Protein AF-A0A7G6A9M2-F1 (afdb_monomer_lite)

Foldseek 3Di:
DPDDDDPPPPDWDADDDLVFLDGGQTWPDWDDDPQWIWTHHPFWIWIWGHPPFWIWIWIDGPNDIDTDIGGDDPDRDHDDDPLQDDDPAQWDKDWDWFQFPPRKTWTKIKTAAPPAQAFEEEEEAEADDFAAQQRDTSNHSPNNSVQSVQSPVRYIYMTTGQEPHDPIHDNPVPDDLVSSLRRSLRSLVVVVVVVRHPFYAYEYEASGQVSRVVNCVVCVVSHPYYHYHPYDPDDPLQVVLVVQLVVCVVVPDDNVVSNVSSDDPDPPPPPPPPPDDDDDDDDDD

Radius of gyration: 25.54 Å; chains: 1; bounding box: 105×44×64 Å

pLDDT: mean 84.58, std 19.08, range [19.61, 98.88]

Secondary structure (DSSP, 8-state):
------TT-----EEEETTTTEEEEEEEEEEEETTEEEEEESS-EEEEEE-SSEEEEEEEETTEEEEEEEE--SS--PPP-TTS--SSPSEEEE--EEE-GGG-EEEEEEEEETT-SS--EEEEE--SS---TT-EETTEEHHHHHHHHHHHTT-EEEEE--TTSTT--S-GGG--HHHHHHHHHHHHHHHHHT---S-EEEEEETHHHHHHHHHHHH-TTT---EEEES---S-HHHHHHHHHHHHHHHTT--HHHHHHHTSPPPP--------PPPPP-----

Sequence (285 aa):
MPTSSPADGAAWASMASPDQGQYDIPLKSVKEDGANVDLVLGFGTLAMTWEGDHFKGTWKQGGAEFPLTLRQVAEFPRKARPQTPQAPFPYRDETPAIPGGDGVMLGATLSLPAKAKRPPAVVLVHGSGPSTRDADIAEHQHFRVLADYLARHGIAVLRYDKRGNGRSSGDFNTLTRDKLADDAHAAVRALRARGQFSKVGLIGLSEGSSLSATVAARAPREVGFVVSMAGVGLPGLQNMLLQDRIESRDAGATPEEAERASSPMPPATTASSSTKPMPMRAWRS

Structure (mmCIF, N/CA/C/O backbone):
data_AF-A0A7G6A9M2-F1
#
_entry.id   AF-A0A7G6A9M2-F1
#
loop_
_atom_site.group_PDB
_atom_site.id
_atom_site.type_symbol
_atom_site.label_atom_id
_atom_site.label_alt_id
_atom_site.label_comp_id
_atom_site.label_asym_id
_atom_site.label_entity_id
_atom_site.label_seq_id
_atom_site.pdbx_PDB_ins_code
_atom_site.Cartn_x
_atom_site.Cartn_y
_atom_site.Cartn_z
_atom_site.occupancy
_atom_site.B_iso_or_equiv
_atom_site.auth_seq_id
_atom_site.auth_comp_id
_atom_site.auth_asym_id
_atom_site.auth_atom_id
_atom_site.pdbx_PDB_model_num
ATOM 1 N N . MET A 1 1 ? -0.097 1.776 -29.300 1.00 29.23 1 MET A N 1
ATOM 2 C CA . MET A 1 1 ? 0.432 2.945 -28.564 1.00 29.23 1 MET A CA 1
ATOM 3 C C . MET A 1 1 ? -0.712 3.932 -28.334 1.00 29.23 1 MET A C 1
ATOM 5 O O . MET A 1 1 ? -1.038 4.645 -29.274 1.00 29.23 1 MET A O 1
ATOM 9 N N . PRO A 1 2 ? -1.389 3.972 -27.174 1.00 26.61 2 PRO A N 1
ATOM 10 C CA . PRO A 1 2 ? -2.160 5.147 -26.793 1.00 26.61 2 PRO A CA 1
ATOM 11 C C . PRO A 1 2 ? -1.220 6.119 -26.074 1.00 26.61 2 PRO A C 1
ATOM 13 O O . PRO A 1 2 ? -0.703 5.829 -25.002 1.00 26.61 2 PRO A O 1
ATOM 16 N N . THR A 1 3 ? -0.948 7.245 -26.724 1.00 36.16 3 THR A N 1
ATOM 17 C CA . THR A 1 3 ? 0.022 8.256 -26.304 1.00 36.16 3 THR A CA 1
ATOM 18 C C . THR A 1 3 ? -0.693 9.466 -25.701 1.00 36.16 3 THR A C 1
ATOM 20 O O . THR A 1 3 ? -1.358 10.193 -26.436 1.00 36.16 3 THR A O 1
ATOM 23 N N . SER A 1 4 ? -0.517 9.745 -24.408 1.00 37.41 4 SER A N 1
ATOM 24 C CA . SER A 1 4 ? -0.680 11.106 -23.875 1.00 37.41 4 SER A CA 1
ATOM 25 C C . SER A 1 4 ? 0.692 11.686 -23.535 1.00 37.41 4 SER A C 1
ATOM 27 O O . SER A 1 4 ? 1.336 11.222 -22.597 1.00 37.41 4 SER A O 1
ATOM 29 N N . SER A 1 5 ? 1.142 12.668 -24.320 1.00 42.62 5 SER A N 1
ATOM 30 C CA . SER A 1 5 ? 2.444 13.318 -24.142 1.00 42.62 5 SER A CA 1
ATOM 31 C C . SER A 1 5 ? 2.554 14.109 -22.837 1.00 42.62 5 SER A C 1
ATOM 33 O O . SER A 1 5 ? 1.559 14.701 -22.412 1.00 42.62 5 SER A O 1
ATOM 35 N N . PRO A 1 6 ? 3.751 14.187 -22.219 1.00 49.22 6 PRO A N 1
ATOM 36 C CA . PRO A 1 6 ? 4.037 15.165 -21.183 1.00 49.22 6 PRO A CA 1
ATOM 37 C C . PRO A 1 6 ? 3.832 16.587 -21.718 1.00 49.22 6 PRO A C 1
ATOM 39 O O . PRO A 1 6 ? 4.068 16.876 -22.894 1.00 49.22 6 PRO A O 1
ATOM 42 N N . ALA A 1 7 ? 3.379 17.481 -20.841 1.00 45.22 7 ALA A N 1
ATOM 43 C CA . ALA A 1 7 ? 2.998 18.852 -21.185 1.00 45.22 7 ALA A CA 1
ATOM 44 C C . ALA A 1 7 ? 4.174 19.756 -21.617 1.00 45.22 7 ALA A C 1
ATOM 46 O O . ALA A 1 7 ? 3.943 20.877 -22.061 1.00 45.22 7 ALA A O 1
ATOM 47 N N . ASP A 1 8 ? 5.419 19.294 -21.483 1.00 53.28 8 ASP A N 1
ATOM 48 C CA . ASP A 1 8 ? 6.647 20.052 -21.748 1.00 53.28 8 ASP A CA 1
ATOM 49 C C . ASP A 1 8 ? 7.230 19.837 -23.158 1.00 53.28 8 ASP A C 1
ATOM 51 O O . ASP A 1 8 ? 8.227 20.466 -23.513 1.00 53.28 8 ASP A O 1
ATOM 55 N N . GLY A 1 9 ? 6.608 18.989 -23.985 1.00 44.31 9 GLY A N 1
ATOM 56 C CA . GLY A 1 9 ? 7.032 18.756 -25.369 1.00 44.31 9 GLY A CA 1
ATOM 57 C C . GLY A 1 9 ? 8.315 17.931 -25.513 1.00 44.31 9 GLY A C 1
ATOM 58 O O . GLY A 1 9 ? 8.830 17.815 -26.627 1.00 44.31 9 GLY A O 1
ATOM 59 N N . ALA A 1 10 ? 8.829 17.339 -24.429 1.00 51.59 10 ALA A N 1
ATOM 60 C CA . ALA A 1 10 ? 9.942 16.404 -24.509 1.00 51.59 10 ALA A CA 1
ATOM 61 C C . ALA A 1 10 ? 9.529 15.136 -25.278 1.00 51.59 10 ALA A C 1
ATOM 63 O O . ALA A 1 10 ? 8.405 14.641 -25.144 1.00 51.59 10 ALA A O 1
ATOM 64 N N . ALA A 1 11 ? 10.452 14.593 -26.080 1.00 52.91 11 ALA A N 1
ATOM 65 C CA . ALA A 1 11 ? 10.276 13.280 -26.688 1.00 52.91 11 ALA A CA 1
ATOM 66 C C . ALA A 1 11 ? 10.091 12.258 -25.563 1.00 52.91 11 ALA A C 1
ATOM 68 O O . ALA A 1 11 ? 10.998 12.013 -24.768 1.00 52.91 11 ALA A O 1
ATOM 69 N N . TRP A 1 12 ? 8.890 11.705 -25.473 1.00 62.31 12 TRP A N 1
ATOM 70 C CA . TRP A 1 12 ? 8.519 10.777 -24.426 1.00 62.31 12 TRP A CA 1
ATOM 71 C C . TRP A 1 12 ? 8.253 9.421 -25.060 1.00 62.31 12 TRP A C 1
ATOM 73 O O . TRP A 1 12 ? 7.622 9.303 -26.111 1.00 62.31 12 TRP A O 1
ATOM 83 N N . ALA A 1 13 ? 8.762 8.390 -24.409 1.00 75.56 13 ALA A N 1
ATOM 84 C CA . ALA A 1 13 ? 8.525 7.017 -24.787 1.00 75.56 13 ALA A CA 1
ATOM 85 C C . ALA A 1 13 ? 8.329 6.210 -23.509 1.00 75.56 13 ALA A C 1
ATOM 87 O O . ALA A 1 13 ? 8.908 6.517 -22.460 1.00 75.56 13 ALA A O 1
ATOM 88 N N . SER A 1 14 ? 7.479 5.196 -23.595 1.00 79.81 14 SER A N 1
ATOM 89 C CA . SER A 1 14 ? 7.195 4.298 -22.491 1.00 79.81 14 SER A CA 1
ATOM 90 C C . SER A 1 14 ? 7.317 2.848 -22.934 1.00 79.81 14 SER A C 1
ATOM 92 O O . SER A 1 14 ? 7.218 2.516 -24.117 1.00 79.81 14 SER A O 1
ATOM 94 N N . MET A 1 15 ? 7.563 1.977 -21.966 1.00 82.81 15 MET A N 1
ATOM 95 C CA . MET A 1 15 ? 7.578 0.534 -22.147 1.00 82.81 15 MET A CA 1
ATOM 96 C C . MET A 1 15 ? 6.424 -0.091 -21.367 1.00 82.81 15 MET A C 1
ATOM 98 O O . MET A 1 15 ? 6.021 0.409 -20.318 1.00 82.81 15 MET A O 1
ATOM 102 N N . ALA A 1 16 ? 5.909 -1.212 -21.860 1.00 79.25 16 ALA A N 1
ATOM 103 C CA . ALA A 1 16 ? 5.018 -2.071 -21.096 1.00 79.25 16 ALA A CA 1
ATOM 104 C C . ALA A 1 16 ? 5.712 -3.399 -20.781 1.00 79.25 16 ALA A C 1
ATOM 106 O O . ALA A 1 16 ? 6.372 -3.983 -21.639 1.00 79.25 16 ALA A O 1
ATOM 107 N N . SER A 1 17 ? 5.503 -3.895 -19.566 1.00 79.31 17 SER A N 1
ATOM 108 C CA . SER A 1 17 ? 5.785 -5.266 -19.153 1.00 79.31 17 SER A CA 1
ATOM 109 C C . SER A 1 17 ? 4.460 -5.938 -18.766 1.00 79.31 17 SER A C 1
ATOM 111 O O . SER A 1 17 ? 4.045 -5.856 -17.604 1.00 79.31 17 SER A O 1
ATOM 113 N N . PRO A 1 18 ? 3.765 -6.592 -19.719 1.00 76.69 18 PRO A N 1
ATOM 114 C CA . PRO A 1 18 ? 2.496 -7.274 -19.447 1.00 76.69 18 PRO A CA 1
ATOM 115 C C . PRO A 1 18 ? 2.617 -8.367 -18.376 1.00 76.69 18 PRO A C 1
ATOM 117 O O . PRO A 1 18 ? 1.722 -8.548 -17.550 1.00 76.69 18 PRO A O 1
ATOM 120 N N . ASP A 1 19 ? 3.760 -9.056 -18.312 1.00 71.44 19 ASP A N 1
ATOM 121 C CA . ASP A 1 19 ? 4.010 -10.088 -17.300 1.00 71.44 19 ASP A CA 1
ATOM 122 C C . ASP A 1 19 ? 4.005 -9.525 -15.878 1.00 71.44 19 ASP A C 1
ATOM 124 O O . ASP A 1 19 ? 3.461 -10.156 -14.961 1.00 71.44 19 ASP A O 1
ATOM 128 N N . GLN A 1 20 ? 4.527 -8.309 -15.717 1.00 72.44 20 GLN A N 1
ATOM 129 C CA . GLN A 1 20 ? 4.524 -7.557 -14.464 1.00 72.44 20 GLN A CA 1
ATOM 130 C C . GLN A 1 20 ? 3.291 -6.657 -14.312 1.00 72.44 20 GLN A C 1
ATOM 132 O O . GLN A 1 20 ? 3.182 -5.947 -13.314 1.00 72.44 20 GLN A O 1
ATOM 137 N N . GLY A 1 21 ? 2.367 -6.674 -15.283 1.00 69.31 21 GLY A N 1
ATOM 138 C CA . GLY A 1 21 ? 1.184 -5.816 -15.344 1.00 69.31 21 GLY A CA 1
ATOM 139 C C . GLY A 1 21 ? 1.497 -4.322 -15.220 1.00 69.31 21 GLY A C 1
ATOM 140 O O . GLY A 1 21 ? 0.681 -3.573 -14.684 1.00 69.31 21 GLY A O 1
ATOM 141 N N . GLN A 1 22 ? 2.689 -3.905 -15.654 1.00 72.62 22 GLN A N 1
ATOM 142 C CA . GLN A 1 22 ? 3.091 -2.505 -15.711 1.00 72.62 22 GLN A CA 1
ATOM 143 C C . GLN A 1 22 ? 2.982 -2.016 -17.147 1.00 72.62 22 GLN A C 1
ATOM 145 O O . GLN A 1 22 ? 3.603 -2.562 -18.056 1.00 72.62 22 GLN A O 1
ATOM 150 N N . TYR A 1 23 ? 2.203 -0.965 -17.334 1.00 73.75 23 TYR A N 1
ATOM 151 C CA . TYR A 1 23 ? 2.007 -0.295 -18.608 1.00 73.75 23 TYR A CA 1
ATOM 152 C C . TYR A 1 23 ? 2.426 1.158 -18.385 1.00 73.75 23 TYR A C 1
ATOM 154 O O . TYR A 1 23 ? 2.187 1.694 -17.305 1.00 73.75 23 TYR A O 1
ATOM 162 N N . ASP A 1 24 ? 3.110 1.756 -19.356 1.00 75.44 24 ASP A N 1
ATOM 163 C CA . ASP A 1 24 ? 3.608 3.137 -19.288 1.00 75.44 24 ASP A CA 1
ATOM 164 C C . ASP A 1 24 ? 4.832 3.370 -18.385 1.00 75.44 24 ASP A C 1
ATOM 166 O O . ASP A 1 24 ? 4.982 4.418 -17.758 1.00 75.44 24 ASP A O 1
ATOM 170 N N . ILE A 1 25 ? 5.762 2.413 -18.353 1.00 80.81 25 ILE A N 1
ATOM 171 C CA . ILE A 1 25 ? 7.048 2.573 -17.668 1.00 80.81 25 ILE A CA 1
ATOM 172 C C . ILE A 1 25 ? 7.859 3.659 -18.396 1.00 80.81 25 ILE A C 1
ATOM 174 O O . ILE A 1 25 ? 8.201 3.461 -19.566 1.00 80.81 25 ILE A O 1
ATOM 178 N N . PRO A 1 26 ? 8.191 4.789 -17.745 1.00 81.19 26 PRO A N 1
ATOM 179 C CA . PRO A 1 26 ? 8.858 5.898 -18.412 1.00 81.19 26 PRO A CA 1
ATOM 180 C C . PRO A 1 26 ? 10.302 5.542 -18.772 1.00 81.19 26 PRO A C 1
ATOM 182 O O . PRO A 1 26 ? 11.066 5.034 -17.941 1.00 81.19 26 PRO A O 1
ATOM 185 N N . LEU A 1 27 ? 10.689 5.850 -20.008 1.00 85.00 27 LEU A N 1
ATOM 186 C CA . LEU A 1 27 ? 12.077 5.763 -20.445 1.00 85.00 27 LEU A CA 1
ATOM 187 C C . LEU A 1 27 ? 12.835 7.033 -20.036 1.00 85.00 27 LEU A C 1
ATOM 189 O O . LEU A 1 27 ? 12.316 8.142 -20.128 1.00 85.00 27 LEU A O 1
ATOM 193 N N . LYS A 1 28 ? 14.084 6.869 -19.597 1.00 86.62 28 LYS A N 1
ATOM 194 C CA . LYS A 1 28 ? 15.038 7.970 -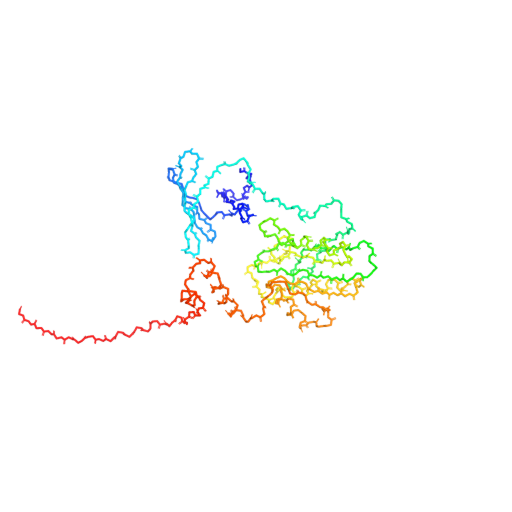19.399 1.00 86.62 28 LYS A CA 1
ATOM 195 C C . LYS A 1 28 ? 15.615 8.451 -20.727 1.00 86.62 28 LYS A C 1
ATOM 197 O O . LYS A 1 28 ? 15.841 9.644 -20.891 1.00 86.62 28 LYS A O 1
ATOM 202 N N . SER A 1 29 ? 15.883 7.528 -21.649 1.00 87.12 29 SER A N 1
ATOM 203 C CA . SER A 1 29 ? 16.350 7.851 -22.996 1.00 87.12 29 SER A CA 1
ATOM 204 C C . SER A 1 29 ? 16.064 6.723 -23.983 1.00 87.12 29 SER A C 1
ATOM 206 O O . SER A 1 29 ? 15.925 5.557 -23.602 1.00 87.12 29 SER A O 1
ATOM 208 N N . VAL A 1 30 ? 16.015 7.104 -25.258 1.00 90.38 30 VAL A N 1
ATOM 209 C CA . VAL A 1 30 ? 15.922 6.227 -26.428 1.00 90.38 30 VAL A CA 1
ATOM 210 C C . VAL A 1 30 ? 17.044 6.628 -27.376 1.00 90.38 30 VAL A C 1
ATOM 212 O O . VAL A 1 30 ? 17.239 7.820 -27.620 1.00 90.38 30 VAL A O 1
ATOM 215 N N . LYS A 1 31 ? 17.795 5.657 -27.891 1.00 91.31 31 LYS A N 1
ATOM 216 C CA . LYS A 1 31 ? 18.796 5.872 -28.936 1.00 91.31 31 LYS A CA 1
ATOM 217 C C . LYS A 1 31 ? 18.533 4.899 -30.075 1.00 91.31 31 LYS A C 1
ATOM 219 O O . LYS A 1 31 ? 18.461 3.700 -29.847 1.00 91.31 31 LYS A O 1
ATOM 224 N N . GLU A 1 32 ? 18.418 5.426 -31.284 1.00 92.81 32 GLU A N 1
ATOM 225 C CA . GLU A 1 32 ? 18.177 4.647 -32.497 1.00 92.81 32 GLU A CA 1
ATOM 226 C C . GLU A 1 32 ? 19.393 4.767 -33.423 1.00 92.81 32 GLU A C 1
ATOM 228 O O . GLU A 1 32 ? 19.930 5.862 -33.608 1.00 92.81 32 GLU A O 1
ATOM 233 N N . ASP A 1 33 ? 19.844 3.643 -33.978 1.00 92.56 33 ASP A N 1
ATOM 234 C CA . ASP A 1 33 ? 20.929 3.563 -34.959 1.00 92.56 33 ASP A CA 1
ATOM 235 C C . ASP A 1 33 ? 20.620 2.472 -35.997 1.00 92.56 33 ASP A C 1
ATOM 237 O O . ASP A 1 33 ? 20.873 1.278 -35.797 1.00 92.56 33 ASP A O 1
ATOM 241 N N . GLY A 1 34 ? 20.004 2.887 -37.107 1.00 93.12 34 GLY A N 1
ATOM 242 C CA . GLY A 1 34 ? 19.542 1.985 -38.158 1.00 93.12 34 GLY A CA 1
ATOM 243 C C . GLY A 1 34 ? 18.496 0.998 -37.636 1.00 93.12 34 GLY A C 1
ATOM 244 O O . GLY A 1 34 ? 17.397 1.391 -37.262 1.00 93.12 34 GLY A O 1
ATOM 245 N N . ALA A 1 35 ? 18.837 -0.292 -37.628 1.00 93.38 35 ALA A N 1
ATOM 246 C CA . ALA A 1 35 ? 17.976 -1.343 -37.083 1.00 93.38 35 ALA A CA 1
ATOM 247 C C . ALA A 1 35 ? 18.101 -1.498 -35.557 1.00 93.38 35 ALA A C 1
ATOM 249 O O . ALA A 1 35 ? 17.325 -2.246 -34.966 1.00 93.38 35 ALA A O 1
ATOM 250 N N . ASN A 1 36 ? 19.072 -0.845 -34.916 1.00 95.50 36 ASN A N 1
ATOM 251 C CA . ASN A 1 36 ? 19.334 -0.994 -33.488 1.00 95.50 36 ASN A CA 1
ATOM 252 C C . ASN A 1 36 ? 18.619 0.083 -32.675 1.00 95.50 36 ASN A C 1
ATOM 254 O O . ASN A 1 36 ? 18.587 1.251 -33.062 1.00 95.50 36 ASN A O 1
ATOM 258 N N . VAL A 1 37 ? 18.086 -0.309 -31.522 1.00 93.62 37 VAL A N 1
ATOM 259 C CA . VAL A 1 37 ? 17.417 0.573 -30.569 1.00 93.62 37 VAL A CA 1
ATOM 260 C C . VAL A 1 37 ? 17.910 0.245 -29.162 1.00 93.62 37 VAL A C 1
ATOM 262 O O . VAL A 1 37 ? 17.814 -0.895 -28.712 1.00 93.62 37 VAL A O 1
ATOM 265 N N . ASP A 1 38 ? 18.401 1.256 -28.451 1.00 93.44 38 ASP A N 1
ATOM 266 C CA . ASP A 1 38 ? 18.788 1.174 -27.046 1.00 93.44 38 ASP A CA 1
ATOM 267 C C . ASP A 1 38 ? 17.826 2.005 -26.192 1.00 93.44 38 ASP A C 1
ATOM 269 O O . ASP A 1 38 ? 17.648 3.209 -26.405 1.00 93.44 38 ASP A O 1
ATOM 273 N N . LEU A 1 39 ? 17.228 1.374 -25.185 1.00 92.88 39 LEU A N 1
ATOM 274 C CA . LEU A 1 39 ? 16.319 1.999 -24.230 1.00 92.88 39 LEU A CA 1
ATOM 275 C C . LEU A 1 39 ? 16.950 2.001 -22.838 1.00 92.88 39 LEU A C 1
ATOM 277 O O . LEU A 1 39 ? 17.453 0.977 -22.366 1.00 92.88 39 LEU A O 1
ATOM 281 N N . VAL A 1 40 ? 16.871 3.135 -22.144 1.00 91.06 40 VAL A N 1
ATOM 282 C CA . VAL A 1 40 ? 17.328 3.274 -20.754 1.00 91.06 40 VAL A CA 1
ATOM 283 C C . VAL A 1 40 ? 16.137 3.578 -19.861 1.00 91.06 40 VAL A C 1
ATOM 285 O O . VAL A 1 40 ? 15.384 4.513 -20.121 1.00 91.06 40 VAL A O 1
ATOM 288 N N . LEU A 1 41 ? 15.980 2.816 -18.782 1.00 89.44 41 LEU A N 1
ATOM 289 C CA . LEU A 1 41 ? 14.932 2.985 -17.778 1.00 89.44 41 LEU A CA 1
ATOM 290 C C . LEU A 1 41 ? 15.538 3.393 -16.433 1.00 89.44 41 LEU A C 1
ATOM 292 O O . LEU A 1 41 ? 16.754 3.409 -16.237 1.00 89.44 41 LEU A O 1
ATOM 296 N N . GLY A 1 42 ? 14.679 3.712 -15.463 1.00 85.38 42 GLY A N 1
ATOM 297 C CA . GLY A 1 42 ? 15.100 4.008 -14.091 1.00 85.38 42 GLY A CA 1
ATOM 298 C C . GLY A 1 42 ? 15.947 2.911 -13.438 1.00 85.38 42 GLY A C 1
ATOM 299 O O . GLY A 1 42 ? 16.800 3.229 -12.614 1.00 85.38 42 GLY A O 1
ATOM 300 N N . PHE A 1 43 ? 15.723 1.660 -13.837 1.00 84.19 43 PHE A N 1
ATOM 301 C CA . PHE A 1 43 ? 16.183 0.456 -13.146 1.00 84.19 43 PHE A CA 1
ATOM 302 C C . PHE A 1 43 ? 16.803 -0.606 -14.073 1.00 84.19 43 PHE A C 1
ATOM 304 O O . PHE A 1 43 ? 17.153 -1.683 -13.599 1.00 84.19 43 PHE A O 1
ATOM 311 N N . GLY A 1 44 ? 16.928 -0.340 -15.375 1.00 90.25 44 GLY A N 1
ATOM 312 C CA . GLY A 1 44 ? 17.437 -1.317 -16.339 1.00 90.25 44 GLY A CA 1
ATOM 313 C C . GLY A 1 44 ? 17.658 -0.727 -17.727 1.00 90.25 44 GLY A C 1
ATOM 314 O O . GLY A 1 44 ? 17.331 0.437 -17.975 1.00 90.25 44 GLY A O 1
ATOM 315 N N . THR A 1 45 ? 18.223 -1.527 -18.625 1.00 93.81 45 THR A N 1
ATOM 316 C CA . THR A 1 45 ? 18.457 -1.164 -20.028 1.00 93.81 45 THR A CA 1
ATOM 317 C C . THR A 1 45 ? 17.996 -2.274 -20.966 1.00 93.81 45 THR A C 1
ATOM 319 O O . THR A 1 45 ? 17.982 -3.448 -20.599 1.00 93.81 45 THR A O 1
ATOM 322 N N . LEU A 1 46 ? 17.617 -1.904 -22.188 1.00 94.38 46 LEU A N 1
ATOM 323 C CA . LEU A 1 46 ? 17.232 -2.836 -23.242 1.00 94.38 46 LEU A CA 1
ATOM 324 C C . LEU A 1 46 ? 17.932 -2.455 -24.540 1.00 94.38 46 LEU A C 1
ATOM 326 O O . LEU A 1 46 ? 17.646 -1.395 -25.084 1.00 94.38 46 LEU A O 1
ATOM 330 N N . ALA A 1 47 ? 18.807 -3.325 -25.031 1.00 95.88 47 ALA A N 1
ATOM 331 C CA . ALA A 1 47 ? 19.396 -3.202 -26.361 1.00 95.88 47 ALA A CA 1
ATOM 332 C C . ALA A 1 47 ? 18.684 -4.173 -27.302 1.00 95.88 47 ALA A C 1
ATOM 334 O O . ALA A 1 47 ? 18.546 -5.349 -26.959 1.00 95.88 47 ALA A O 1
ATOM 335 N N . MET A 1 48 ? 18.210 -3.710 -28.455 1.00 96.12 48 MET A N 1
ATOM 336 C CA . MET A 1 48 ? 17.463 -4.535 -29.405 1.00 96.12 48 MET A CA 1
ATOM 337 C C . MET A 1 48 ? 17.796 -4.209 -30.862 1.00 96.12 48 MET A C 1
ATOM 339 O O . MET A 1 48 ? 18.184 -3.093 -31.186 1.00 96.12 48 MET A O 1
ATOM 343 N N . THR A 1 49 ? 17.580 -5.180 -31.744 1.00 97.06 49 THR A N 1
ATOM 344 C CA . THR A 1 49 ? 17.738 -5.061 -33.195 1.00 97.06 49 THR A CA 1
ATOM 345 C C . THR A 1 49 ? 16.437 -5.475 -33.879 1.00 97.06 49 THR A C 1
ATOM 347 O O . THR A 1 49 ? 15.833 -6.488 -33.520 1.00 97.06 49 THR A O 1
ATOM 350 N N . TRP A 1 50 ? 15.984 -4.682 -34.846 1.00 95.19 50 TRP A N 1
ATOM 351 C CA . TRP A 1 50 ? 14.838 -4.984 -35.698 1.00 95.19 50 TRP A CA 1
ATOM 352 C C . TRP A 1 50 ? 15.196 -6.073 -36.713 1.00 95.19 50 TRP A C 1
ATOM 354 O O . TRP A 1 50 ? 16.103 -5.890 -37.524 1.00 95.19 50 TRP A O 1
ATOM 364 N N . GLU A 1 51 ? 14.461 -7.186 -36.703 1.00 95.75 51 GLU A N 1
ATOM 365 C CA . GLU A 1 51 ? 14.657 -8.319 -37.624 1.00 95.75 51 GLU A CA 1
ATOM 366 C C . GLU A 1 51 ? 13.607 -8.368 -38.757 1.00 95.75 51 GLU A C 1
ATOM 368 O O . GLU A 1 51 ? 13.564 -9.322 -39.529 1.00 95.75 51 GLU A O 1
ATOM 373 N N . GLY A 1 52 ? 12.772 -7.330 -38.900 1.00 91.56 52 GLY A N 1
ATOM 374 C CA . GLY A 1 52 ? 11.793 -7.193 -39.989 1.00 91.56 52 GLY A CA 1
ATOM 375 C C . GLY A 1 52 ? 10.332 -7.322 -39.551 1.00 91.56 52 GLY A C 1
ATOM 376 O O . GLY A 1 52 ? 9.496 -6.564 -40.035 1.00 91.56 52 GLY A O 1
ATOM 377 N N . ASP A 1 53 ? 10.023 -8.233 -38.627 1.00 92.06 53 ASP A N 1
ATOM 378 C CA . ASP A 1 53 ? 8.682 -8.427 -38.041 1.00 92.06 53 ASP A CA 1
ATOM 379 C C . ASP A 1 53 ? 8.660 -8.300 -36.504 1.00 92.06 53 ASP A C 1
ATOM 381 O O . ASP A 1 53 ? 7.591 -8.201 -35.893 1.00 92.06 53 ASP A O 1
ATOM 385 N N . HIS A 1 54 ? 9.828 -8.317 -35.864 1.00 93.81 54 HIS A N 1
ATOM 386 C CA . HIS A 1 54 ? 9.987 -8.200 -34.421 1.00 93.81 54 HIS A CA 1
ATOM 387 C C . HIS A 1 54 ? 11.330 -7.563 -34.055 1.00 93.81 54 HIS A C 1
ATOM 389 O O . HIS A 1 54 ? 12.259 -7.514 -34.862 1.00 93.81 54 HIS A O 1
ATOM 395 N N . PHE A 1 55 ? 11.436 -7.095 -32.813 1.00 95.06 55 PHE A N 1
ATOM 396 C CA . PHE A 1 55 ? 12.712 -6.750 -32.200 1.00 95.06 55 PHE A CA 1
ATOM 397 C C . PHE A 1 55 ? 13.234 -7.932 -31.397 1.00 95.06 55 PHE A C 1
ATOM 399 O O . PHE A 1 55 ? 12.502 -8.525 -30.598 1.00 95.06 55 PHE A O 1
ATOM 406 N N . LYS A 1 56 ? 14.518 -8.224 -31.550 1.00 96.50 56 LYS A N 1
ATOM 407 C CA . LYS A 1 56 ? 15.247 -9.175 -30.716 1.00 96.50 56 LYS A CA 1
ATOM 408 C C . LYS A 1 56 ? 16.278 -8.419 -29.900 1.00 96.50 56 LYS A C 1
ATOM 410 O O . LYS A 1 56 ? 16.999 -7.591 -30.445 1.00 96.50 56 LYS A O 1
ATOM 415 N N . GLY A 1 57 ? 16.346 -8.672 -28.601 1.00 95.19 57 GLY A N 1
ATOM 416 C CA . GLY A 1 57 ? 17.211 -7.888 -27.732 1.00 95.19 57 GLY A CA 1
ATOM 417 C C . GLY A 1 57 ? 17.575 -8.557 -26.423 1.00 95.19 57 GLY A C 1
ATOM 418 O O . GLY A 1 57 ? 17.183 -9.690 -26.147 1.00 95.19 57 GLY A O 1
ATOM 419 N N . THR A 1 58 ? 18.312 -7.811 -25.612 1.00 96.12 58 THR A N 1
ATOM 420 C CA . THR A 1 58 ? 18.793 -8.226 -24.297 1.00 96.12 58 THR A CA 1
ATOM 421 C C . THR A 1 58 ? 18.407 -7.177 -23.262 1.00 96.12 58 THR A C 1
ATOM 423 O O . THR A 1 58 ? 18.845 -6.026 -23.328 1.00 96.12 58 THR A O 1
ATOM 426 N N . TRP A 1 59 ? 17.588 -7.588 -22.296 1.00 93.75 59 TRP A N 1
ATOM 427 C CA . TRP A 1 59 ? 17.255 -6.825 -21.097 1.00 93.75 59 TRP A CA 1
ATOM 428 C C . TRP A 1 59 ? 18.350 -6.983 -20.052 1.00 93.75 59 TRP A C 1
ATOM 430 O O . TRP A 1 59 ? 18.763 -8.108 -19.779 1.00 93.75 59 TRP A O 1
ATOM 440 N N . LYS A 1 60 ? 18.786 -5.885 -19.432 1.00 92.19 60 LYS A N 1
ATOM 441 C CA . LYS A 1 60 ? 19.744 -5.898 -18.322 1.00 92.19 60 LYS A CA 1
ATOM 442 C C . LYS A 1 60 ? 19.165 -5.197 -17.102 1.00 92.19 60 LYS A C 1
ATOM 444 O O . LYS A 1 60 ? 18.763 -4.034 -17.176 1.00 92.19 60 LYS A O 1
ATOM 449 N N . GLN A 1 61 ? 19.170 -5.882 -15.964 1.00 89.25 61 GLN A N 1
ATOM 450 C CA . GLN A 1 61 ? 18.692 -5.347 -14.690 1.00 89.25 61 GLN A CA 1
ATOM 451 C C . GLN A 1 61 ? 19.411 -6.030 -13.527 1.00 89.25 61 GLN A C 1
ATOM 453 O O . GLN A 1 61 ? 19.538 -7.249 -13.506 1.00 89.25 61 GLN A O 1
ATOM 458 N N . GLY A 1 62 ? 19.880 -5.246 -12.551 1.00 82.06 62 GLY A N 1
ATOM 459 C CA . GLY A 1 62 ? 20.494 -5.789 -11.331 1.00 82.06 62 GLY A CA 1
ATOM 460 C C . GLY A 1 62 ? 21.726 -6.676 -11.570 1.00 82.06 62 GLY A C 1
ATOM 461 O O . GLY A 1 62 ? 22.005 -7.548 -10.761 1.00 82.06 62 GLY A O 1
ATOM 462 N N . GLY A 1 63 ? 22.438 -6.488 -12.687 1.00 82.00 63 GLY A N 1
ATOM 463 C CA . GLY A 1 63 ? 23.579 -7.325 -13.081 1.00 82.00 63 GLY A CA 1
ATOM 464 C C . GLY A 1 63 ? 23.215 -8.615 -13.828 1.00 82.00 63 GLY A C 1
ATOM 465 O O . GLY A 1 63 ? 24.117 -9.278 -14.330 1.00 82.00 63 GLY A O 1
ATOM 466 N N . ALA A 1 64 ? 21.928 -8.948 -13.954 1.00 81.44 64 ALA A N 1
ATOM 467 C CA . ALA A 1 64 ? 21.444 -10.066 -14.760 1.00 81.44 64 ALA A CA 1
ATOM 468 C C . ALA A 1 64 ? 21.074 -9.618 -16.185 1.00 81.44 64 ALA A C 1
ATOM 470 O O . ALA A 1 64 ? 20.670 -8.470 -16.401 1.00 81.44 64 ALA A O 1
ATOM 471 N N . GLU A 1 65 ? 21.183 -10.542 -17.144 1.00 91.38 65 GLU A N 1
ATOM 472 C CA . GLU A 1 65 ? 20.827 -10.331 -18.550 1.00 91.38 65 GLU A CA 1
ATOM 473 C C . GLU A 1 65 ? 19.807 -11.375 -19.018 1.00 91.38 65 GLU A C 1
ATOM 475 O O . GLU A 1 65 ? 19.967 -12.568 -18.758 1.00 91.38 65 GLU A O 1
ATOM 480 N N . PHE A 1 66 ? 18.772 -10.934 -19.734 1.00 90.25 66 PHE A N 1
ATOM 481 C CA . PHE A 1 66 ? 17.688 -11.788 -20.215 1.00 90.25 66 PHE A CA 1
ATOM 482 C C . PHE A 1 66 ? 17.415 -11.522 -21.699 1.00 90.25 66 PHE A C 1
ATOM 484 O O . PHE A 1 66 ? 17.203 -10.366 -22.076 1.00 90.25 66 PHE A O 1
ATOM 491 N N . PRO A 1 67 ? 17.383 -12.554 -22.559 1.00 93.69 67 PRO A N 1
ATOM 492 C CA . PRO A 1 67 ? 16.966 -12.374 -23.941 1.00 93.69 67 PRO A CA 1
ATOM 493 C C . PRO A 1 67 ? 15.472 -12.031 -24.001 1.00 93.69 67 PRO A C 1
ATOM 495 O O . PRO A 1 67 ? 14.657 -12.642 -23.310 1.00 93.69 67 PRO A O 1
ATOM 498 N N . LEU A 1 68 ? 15.105 -11.077 -24.854 1.00 91.19 68 LEU A N 1
ATOM 499 C CA . LEU A 1 68 ? 13.726 -10.670 -25.107 1.00 91.19 68 LEU A CA 1
ATOM 500 C C . LEU A 1 68 ? 13.419 -10.657 -26.603 1.00 91.19 68 LEU A C 1
ATOM 502 O O . LEU A 1 68 ? 14.262 -10.362 -27.450 1.00 91.19 68 LEU A O 1
ATOM 506 N N . THR A 1 69 ? 12.163 -10.942 -26.921 1.00 90.62 69 THR A N 1
ATOM 507 C CA . THR A 1 69 ? 11.586 -10.771 -28.253 1.00 90.62 69 THR A CA 1
ATOM 508 C C . THR A 1 69 ? 10.344 -9.909 -28.117 1.00 90.62 69 THR A C 1
ATOM 510 O O . THR A 1 69 ? 9.398 -10.293 -27.431 1.00 90.62 69 THR A O 1
ATOM 513 N N . LEU A 1 70 ? 10.345 -8.741 -28.756 1.00 88.25 70 LEU A N 1
ATOM 514 C CA . LEU A 1 70 ? 9.216 -7.819 -28.746 1.00 88.25 70 LEU A CA 1
ATOM 515 C C . LEU A 1 70 ? 8.531 -7.836 -30.106 1.00 88.25 70 LEU A C 1
ATOM 517 O O . LEU A 1 70 ? 9.134 -7.528 -31.132 1.00 88.25 70 LEU A O 1
ATOM 521 N N . ARG A 1 71 ? 7.245 -8.180 -30.098 1.00 88.12 71 ARG A N 1
ATOM 522 C CA . ARG A 1 71 ? 6.381 -8.148 -31.277 1.00 88.12 71 ARG A CA 1
ATOM 523 C C . ARG A 1 71 ? 5.384 -7.015 -31.141 1.00 88.12 71 ARG A C 1
ATOM 525 O O . ARG A 1 71 ? 4.878 -6.752 -30.050 1.00 88.12 71 ARG A O 1
ATOM 532 N N . GLN A 1 72 ? 5.081 -6.366 -32.258 1.00 84.12 72 GLN A N 1
ATOM 533 C CA . GLN A 1 72 ? 3.992 -5.406 -32.294 1.00 84.12 72 GLN A CA 1
ATOM 534 C C . GLN A 1 72 ? 2.662 -6.143 -32.102 1.00 84.12 72 GLN A C 1
ATOM 536 O O . GLN A 1 72 ? 2.393 -7.149 -32.756 1.00 84.12 72 GLN A O 1
ATOM 541 N N . VAL A 1 73 ? 1.829 -5.630 -31.203 1.00 81.00 73 VAL A N 1
ATOM 542 C CA . VAL A 1 73 ? 0.480 -6.139 -30.939 1.00 81.00 73 VAL A CA 1
ATOM 543 C C . VAL A 1 73 ? -0.522 -4.995 -31.045 1.00 81.00 73 VAL A C 1
ATOM 545 O O . VAL A 1 73 ? -0.182 -3.843 -30.767 1.00 81.00 73 VAL A O 1
ATOM 548 N N . ALA A 1 74 ? -1.754 -5.304 -31.459 1.00 81.75 74 ALA A N 1
ATOM 549 C CA . ALA A 1 74 ? -2.835 -4.316 -31.508 1.00 81.75 74 ALA A CA 1
ATOM 550 C C . ALA A 1 74 ? -3.187 -3.812 -30.097 1.00 81.75 74 ALA A C 1
ATOM 552 O O . ALA A 1 74 ? -3.359 -2.613 -29.887 1.00 81.75 74 ALA A O 1
ATOM 553 N N . GLU A 1 75 ? -3.204 -4.726 -29.124 1.00 79.06 75 GLU A N 1
ATOM 554 C CA . GLU A 1 75 ? -3.420 -4.453 -27.706 1.00 79.06 75 GLU A CA 1
ATOM 555 C C . GLU A 1 75 ? -2.507 -5.346 -26.861 1.00 79.06 75 GLU A C 1
ATOM 557 O O . GLU A 1 75 ? -2.190 -6.472 -27.252 1.00 79.06 75 GLU A O 1
ATOM 562 N N . PHE A 1 76 ? -2.077 -4.855 -25.696 1.00 77.06 76 PHE A N 1
ATOM 563 C CA . PHE A 1 76 ? -1.318 -5.688 -24.769 1.00 77.06 76 PHE A CA 1
ATOM 564 C C . PHE A 1 76 ? -2.241 -6.725 -24.116 1.00 77.06 76 PHE A C 1
ATOM 566 O O . PHE A 1 76 ? -3.307 -6.349 -23.618 1.00 77.06 76 PHE A O 1
ATOM 573 N N . PRO A 1 77 ? -1.843 -8.008 -24.068 1.00 74.12 77 PRO A N 1
ATOM 574 C CA . PRO A 1 77 ? -2.623 -9.025 -23.383 1.00 74.12 77 PRO A CA 1
ATOM 575 C C . PRO A 1 77 ? -2.687 -8.686 -21.892 1.00 74.12 77 PRO A C 1
ATOM 577 O O . PRO A 1 77 ? -1.671 -8.697 -21.200 1.00 74.12 77 PRO A O 1
ATOM 580 N N . ARG A 1 78 ? -3.888 -8.381 -21.397 1.00 75.31 78 ARG A N 1
ATOM 581 C CA . ARG A 1 78 ? -4.128 -8.138 -19.972 1.00 75.31 78 ARG A CA 1
ATOM 582 C C . ARG A 1 78 ? -4.516 -9.424 -19.273 1.00 75.31 78 ARG A C 1
ATOM 584 O O . ARG A 1 78 ? -5.272 -10.239 -19.808 1.00 75.31 78 ARG A O 1
ATOM 591 N N . LYS A 1 79 ? -4.026 -9.606 -18.049 1.00 78.75 79 LYS A N 1
ATOM 592 C CA . LYS A 1 79 ? -4.401 -10.772 -17.243 1.00 78.75 79 LYS A CA 1
ATOM 593 C C . LYS A 1 79 ? -5.869 -10.649 -16.843 1.00 78.75 79 LYS A C 1
ATOM 595 O O . LYS A 1 79 ? -6.291 -9.623 -16.318 1.00 78.75 79 LYS A O 1
ATOM 600 N N . ALA A 1 80 ? -6.649 -11.711 -17.040 1.00 82.50 80 ALA A N 1
ATOM 601 C CA . ALA A 1 80 ? -8.009 -11.754 -16.519 1.00 82.50 80 ALA A CA 1
ATOM 602 C C . ALA A 1 80 ? -7.968 -11.662 -14.984 1.00 82.50 80 ALA A C 1
ATOM 604 O O . ALA A 1 80 ? -7.301 -12.457 -14.317 1.00 82.50 80 ALA A O 1
ATOM 605 N N . ARG A 1 81 ? -8.687 -10.687 -14.419 1.00 87.81 81 ARG A N 1
ATOM 606 C CA . ARG A 1 81 ? -8.821 -10.483 -12.969 1.00 87.81 81 ARG A CA 1
ATOM 607 C C . ARG A 1 81 ? -10.281 -10.653 -12.532 1.00 87.81 81 ARG A C 1
ATOM 609 O O . ARG A 1 81 ? -10.886 -9.688 -12.070 1.00 87.81 81 ARG A O 1
ATOM 616 N N . PRO A 1 82 ? -10.878 -11.854 -12.685 1.00 90.56 82 PRO A N 1
ATOM 617 C CA . PRO A 1 82 ? -12.278 -12.091 -12.319 1.00 90.56 82 PRO A CA 1
ATOM 618 C C . PRO A 1 82 ? -12.548 -11.870 -10.825 1.00 90.56 82 PRO A C 1
ATOM 620 O O . PRO A 1 82 ? -13.681 -11.607 -10.438 1.00 90.56 82 PRO A O 1
ATOM 623 N N . GLN A 1 83 ? -11.512 -11.950 -9.985 1.00 93.19 83 GLN A N 1
ATOM 624 C CA . GLN A 1 83 ? -11.607 -11.649 -8.561 1.00 93.19 83 GLN A CA 1
ATOM 625 C C . GLN A 1 83 ? -11.786 -10.156 -8.261 1.00 93.19 83 GLN A C 1
ATOM 627 O O . GLN A 1 83 ? -12.160 -9.822 -7.139 1.00 93.19 83 GLN A O 1
ATOM 632 N N . THR A 1 84 ? -11.494 -9.255 -9.209 1.00 93.62 84 THR A N 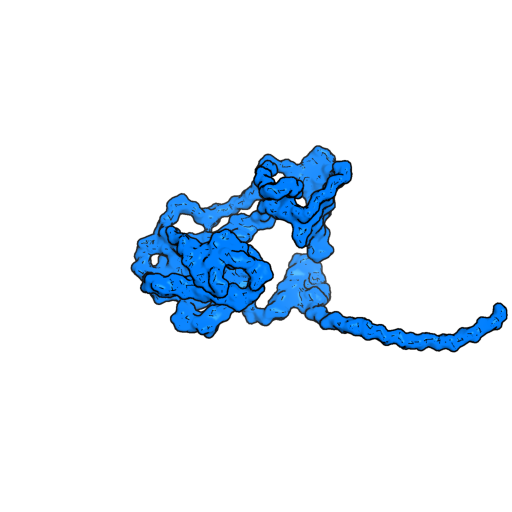1
ATOM 633 C CA . THR A 1 84 ? -11.675 -7.814 -9.005 1.00 93.62 84 THR A CA 1
ATOM 634 C C . THR A 1 84 ? -13.176 -7.509 -8.902 1.00 93.62 84 THR A C 1
ATOM 636 O O . THR A 1 84 ? -13.912 -7.748 -9.861 1.00 93.62 84 THR A O 1
ATOM 639 N N . PRO A 1 85 ? -13.655 -6.981 -7.762 1.00 94.19 85 PRO A N 1
ATOM 640 C CA . PRO A 1 85 ? -15.077 -6.775 -7.516 1.00 94.19 85 PRO A CA 1
ATOM 641 C C . PRO A 1 85 ? -15.720 -5.808 -8.508 1.00 94.19 85 PRO A C 1
ATOM 643 O O . PRO A 1 85 ? -15.202 -4.715 -8.739 1.00 94.19 85 PRO A O 1
ATOM 646 N N . GLN A 1 86 ? -16.905 -6.168 -9.004 1.00 93.25 86 GLN A N 1
ATOM 647 C CA . GLN A 1 86 ? -17.728 -5.316 -9.863 1.00 93.25 86 GLN A CA 1
ATOM 648 C C . GLN A 1 86 ? -19.041 -4.926 -9.178 1.00 93.25 86 GLN A C 1
ATOM 650 O O . GLN A 1 86 ? -19.579 -5.667 -8.353 1.00 93.25 86 GLN A O 1
ATOM 655 N N . ALA A 1 87 ? -19.536 -3.736 -9.514 1.00 90.62 87 ALA A N 1
ATOM 656 C CA . ALA A 1 87 ? -20.817 -3.231 -9.037 1.00 90.62 87 ALA A CA 1
ATOM 657 C C . ALA A 1 87 ? -21.996 -4.028 -9.650 1.00 90.62 87 ALA A C 1
ATOM 659 O O . ALA A 1 87 ? -21.843 -4.591 -10.734 1.00 90.62 87 ALA A O 1
ATOM 660 N N . PRO A 1 88 ? -23.185 -4.040 -9.014 1.00 94.00 88 PRO A N 1
ATOM 661 C CA . PRO A 1 88 ? -23.526 -3.369 -7.757 1.00 94.00 88 PRO A CA 1
ATOM 662 C C . PRO A 1 88 ? -22.939 -4.072 -6.525 1.00 94.00 88 PRO A C 1
ATOM 664 O O . PRO A 1 88 ? -22.937 -5.298 -6.416 1.00 94.00 88 PRO A O 1
ATOM 667 N N . PHE A 1 89 ? -22.466 -3.278 -5.561 1.00 95.81 89 PHE A N 1
ATOM 668 C CA . PHE A 1 89 ? -21.933 -3.794 -4.300 1.00 95.81 89 PHE A CA 1
ATOM 669 C C . PHE A 1 89 ? -23.046 -3.912 -3.245 1.00 95.81 89 PHE A C 1
ATOM 671 O O . PHE A 1 89 ? -23.870 -3.005 -3.125 1.00 95.81 89 PHE A O 1
ATOM 678 N N . PRO A 1 90 ? -23.066 -4.974 -2.418 1.00 95.00 90 PRO A N 1
ATOM 679 C CA . PRO A 1 90 ? -24.020 -5.121 -1.310 1.00 95.00 90 PRO A CA 1
ATOM 680 C C . PRO A 1 90 ? -23.617 -4.309 -0.059 1.00 95.00 90 PRO A C 1
ATOM 682 O O . PRO A 1 90 ? -24.112 -4.552 1.042 1.00 95.00 90 PRO A O 1
ATOM 685 N N . TYR A 1 91 ? -22.680 -3.376 -0.212 1.00 96.62 91 TYR A N 1
ATOM 686 C CA . TYR A 1 91 ? -22.135 -2.487 0.808 1.00 96.62 91 TYR A CA 1
ATOM 687 C C . TYR A 1 91 ? -21.963 -1.088 0.202 1.00 96.62 91 TYR A C 1
ATOM 689 O O . TYR A 1 91 ? -22.028 -0.917 -1.016 1.00 96.62 91 TYR A O 1
ATOM 697 N N . ARG A 1 92 ? -21.742 -0.076 1.044 1.00 96.25 92 ARG A N 1
ATOM 698 C CA . ARG A 1 92 ? -21.547 1.314 0.606 1.00 96.25 92 ARG A CA 1
ATOM 699 C C . ARG A 1 92 ? -20.079 1.703 0.699 1.00 96.25 92 ARG A C 1
ATOM 701 O O . ARG A 1 92 ? -19.478 1.503 1.746 1.00 96.25 92 ARG A O 1
ATOM 708 N N . ASP A 1 93 ? -19.537 2.317 -0.344 1.00 97.00 93 ASP A N 1
ATOM 709 C CA . ASP A 1 93 ? -18.229 2.973 -0.279 1.00 97.00 93 ASP A CA 1
ATOM 710 C C . ASP A 1 93 ? -18.398 4.467 0.052 1.00 97.00 93 ASP A C 1
ATOM 712 O O . ASP A 1 93 ? -19.251 5.153 -0.507 1.00 97.00 93 ASP A O 1
ATOM 716 N N . GLU A 1 94 ? -17.567 4.976 0.958 1.00 97.19 94 GLU A N 1
ATOM 717 C CA . GLU A 1 94 ? -17.368 6.406 1.222 1.00 97.19 94 GLU A CA 1
ATOM 718 C C . GLU A 1 94 ? -15.919 6.781 0.905 1.00 97.19 94 GLU A C 1
ATOM 720 O O . GLU A 1 94 ? -15.023 5.962 1.093 1.00 97.19 94 GLU A O 1
ATOM 725 N N . THR A 1 95 ? -15.647 8.015 0.477 1.00 97.31 95 THR A N 1
ATOM 726 C CA . THR A 1 95 ? -14.281 8.458 0.137 1.00 97.31 95 THR A CA 1
ATOM 727 C C . THR A 1 95 ? -13.793 9.590 1.043 1.00 97.31 95 THR A C 1
ATOM 729 O O . THR A 1 95 ? -13.756 10.743 0.608 1.00 97.31 95 THR A O 1
ATOM 732 N N . PRO A 1 96 ? -13.462 9.309 2.316 1.00 95.88 96 PRO A N 1
ATOM 733 C CA . PRO A 1 96 ? -12.971 10.339 3.219 1.00 95.88 96 PRO A CA 1
ATOM 734 C C . PRO A 1 96 ? -11.553 10.791 2.842 1.00 95.88 96 PRO A C 1
ATOM 736 O O . PRO A 1 96 ? -10.737 9.999 2.367 1.00 95.88 96 PRO A O 1
ATOM 739 N N . ALA A 1 97 ? -11.252 12.057 3.125 1.00 94.38 97 ALA A N 1
ATOM 740 C CA . ALA A 1 97 ? -9.886 12.556 3.228 1.00 94.38 97 ALA A CA 1
ATOM 741 C C . ALA A 1 97 ? -9.463 12.510 4.702 1.00 94.38 97 ALA A C 1
ATOM 743 O O . ALA A 1 97 ? -10.210 12.952 5.576 1.00 94.38 97 ALA A O 1
ATOM 744 N N . ILE A 1 98 ? -8.293 11.944 4.984 1.00 97.50 98 ILE A N 1
ATOM 745 C CA . ILE A 1 98 ? -7.809 11.709 6.346 1.00 97.50 98 ILE A CA 1
ATOM 746 C C . ILE A 1 98 ? -6.587 12.592 6.591 1.00 97.50 98 ILE A C 1
ATOM 748 O O . ILE A 1 98 ? -5.600 12.439 5.873 1.00 97.50 98 ILE A O 1
ATOM 752 N N . PRO A 1 99 ? -6.605 13.479 7.597 1.00 94.56 99 PRO A N 1
ATOM 753 C CA . PRO A 1 99 ? -5.397 14.168 8.034 1.00 94.56 99 PRO A CA 1
ATOM 754 C C . PRO A 1 99 ? -4.392 13.142 8.571 1.00 94.56 99 PRO A C 1
ATOM 756 O O . PRO A 1 99 ? -4.665 12.478 9.572 1.00 94.56 99 PRO A O 1
ATOM 759 N N . GLY A 1 100 ? -3.273 12.966 7.870 1.00 86.38 100 GLY A N 1
ATOM 760 C CA . GLY A 1 100 ? -2.182 12.068 8.248 1.00 86.38 100 GLY A CA 1
ATOM 761 C C . GLY A 1 100 ? -1.146 12.740 9.152 1.00 86.38 100 GLY A C 1
ATOM 762 O O . GLY A 1 100 ? -1.399 13.793 9.743 1.00 86.38 100 GLY A O 1
ATOM 763 N N . GLY A 1 101 ? 0.038 12.129 9.258 1.00 74.94 101 GLY A N 1
ATOM 764 C CA . GLY A 1 101 ? 1.171 12.711 9.987 1.00 74.94 101 GLY A CA 1
ATOM 765 C C . GLY A 1 101 ? 1.791 13.901 9.243 1.00 74.94 101 GLY A C 1
ATOM 766 O O . GLY A 1 101 ? 1.909 13.873 8.012 1.00 74.94 101 GLY A O 1
ATOM 767 N N . ASP A 1 102 ? 2.210 14.928 9.986 1.00 83.94 102 ASP A N 1
ATOM 768 C CA . ASP A 1 102 ? 2.933 16.108 9.480 1.00 83.94 102 ASP A CA 1
ATOM 769 C C . ASP A 1 102 ? 2.193 16.905 8.386 1.00 83.94 102 ASP A C 1
ATOM 771 O O . ASP A 1 102 ? 2.799 17.408 7.442 1.00 83.94 102 ASP A O 1
ATOM 775 N N . GLY A 1 103 ? 0.862 17.008 8.483 1.00 84.25 103 GLY A N 1
ATOM 776 C CA . GLY A 1 103 ? 0.047 17.848 7.591 1.00 84.25 103 GLY A CA 1
ATOM 777 C C . GLY A 1 103 ? -0.283 17.233 6.227 1.00 84.25 103 GLY A C 1
ATOM 778 O O . GLY A 1 103 ? -0.868 17.906 5.377 1.00 84.25 103 GLY A O 1
ATOM 779 N N . VAL A 1 104 ? 0.048 15.957 6.001 1.00 92.88 104 VAL A N 1
ATOM 780 C CA . VAL A 1 104 ? -0.395 15.241 4.797 1.00 92.88 104 VAL A CA 1
ATOM 781 C C . VAL A 1 104 ? -1.901 14.993 4.830 1.00 92.88 104 VAL A C 1
ATOM 783 O O . VAL A 1 104 ? -2.486 14.774 5.889 1.00 92.88 104 VAL A O 1
ATOM 786 N N . MET A 1 105 ? -2.524 14.951 3.657 1.00 97.50 105 MET A N 1
ATOM 787 C CA . MET A 1 105 ? -3.896 14.490 3.490 1.00 97.50 105 MET A CA 1
ATOM 788 C C . MET A 1 105 ? -3.877 13.158 2.757 1.00 97.50 105 MET A C 1
ATOM 790 O O . MET A 1 105 ? -3.398 13.077 1.629 1.00 97.50 105 MET A O 1
ATOM 794 N N . LEU A 1 106 ? -4.395 12.114 3.399 1.00 97.81 106 LEU A N 1
ATOM 795 C CA . LEU A 1 106 ? -4.491 10.779 2.832 1.00 97.81 106 LEU A CA 1
ATOM 796 C C . LEU A 1 106 ? -5.850 10.600 2.156 1.00 97.81 106 LEU A C 1
ATOM 798 O O . LEU A 1 106 ? -6.899 10.716 2.799 1.00 97.81 106 LEU A O 1
ATOM 802 N N . GLY A 1 107 ? -5.849 10.291 0.864 1.00 98.06 107 GLY A N 1
ATOM 803 C CA . GLY A 1 107 ? -7.067 9.942 0.147 1.00 98.06 107 GLY A CA 1
ATOM 804 C C . GLY A 1 107 ? -7.486 8.518 0.489 1.00 98.06 107 GLY A C 1
ATOM 805 O O . GLY A 1 107 ? -6.696 7.592 0.325 1.00 98.06 107 GLY A O 1
ATOM 806 N N . ALA A 1 108 ? -8.730 8.295 0.913 1.00 98.38 108 ALA A N 1
ATOM 807 C CA . ALA A 1 108 ? -9.176 6.975 1.354 1.00 98.38 108 ALA A CA 1
ATOM 808 C C . ALA A 1 108 ? -10.519 6.533 0.760 1.00 98.38 108 ALA A C 1
ATOM 810 O O . ALA A 1 108 ? -11.264 7.316 0.172 1.00 98.38 108 ALA A O 1
ATOM 811 N N . THR A 1 109 ? -10.793 5.238 0.898 1.00 98.62 109 THR A N 1
ATOM 812 C CA . THR A 1 109 ? -12.083 4.598 0.650 1.00 98.62 109 THR A CA 1
ATOM 813 C C . THR A 1 109 ? -12.435 3.743 1.861 1.00 98.62 109 THR A C 1
ATOM 815 O O . THR A 1 109 ? -11.651 2.888 2.275 1.00 98.62 109 THR A O 1
ATOM 818 N N . LEU A 1 110 ? -13.616 3.979 2.418 1.00 98.56 110 LEU A N 1
ATOM 819 C CA . LEU A 1 110 ? -14.203 3.237 3.521 1.00 98.56 110 LEU A CA 1
ATOM 820 C C . LEU A 1 110 ? -15.387 2.421 3.002 1.00 98.56 110 LEU A C 1
ATOM 822 O O . LEU A 1 110 ? -16.429 2.986 2.680 1.00 98.56 110 LEU A O 1
ATOM 826 N N . SER A 1 111 ? -15.229 1.103 2.955 1.00 98.50 111 SER A N 1
ATOM 827 C CA . SER A 1 111 ? -16.292 0.163 2.600 1.00 98.50 111 SER A CA 1
ATOM 828 C C . SER A 1 111 ? -17.091 -0.197 3.853 1.00 98.50 111 SER A C 1
ATOM 830 O O . SER A 1 111 ? -16.540 -0.737 4.814 1.00 98.50 111 SER A O 1
ATOM 832 N N . LEU A 1 112 ? -18.383 0.134 3.869 1.00 97.75 112 LEU A N 1
ATOM 833 C CA . LEU A 1 112 ? -19.298 -0.036 4.996 1.00 97.75 112 LEU A CA 1
ATOM 834 C C . LEU A 1 112 ? -20.343 -1.124 4.714 1.00 97.75 112 LEU A C 1
ATOM 836 O O . LEU A 1 112 ? -21.148 -0.962 3.791 1.00 97.75 112 LEU A O 1
ATOM 840 N N . PRO A 1 113 ? -20.402 -2.194 5.528 1.00 97.25 113 PRO A N 1
ATOM 841 C CA . PRO A 1 113 ? -21.393 -3.254 5.365 1.00 97.25 113 PRO A CA 1
ATOM 842 C C . PRO A 1 113 ? -22.820 -2.719 5.547 1.00 97.25 113 PRO A C 1
ATOM 844 O O . PRO A 1 113 ? -23.091 -1.957 6.474 1.00 97.25 113 PRO A O 1
ATOM 847 N N . ALA A 1 114 ? -23.760 -3.155 4.703 1.00 88.69 114 ALA A N 1
ATOM 848 C CA . ALA A 1 114 ? -25.114 -2.591 4.671 1.00 88.69 114 ALA A CA 1
ATOM 849 C C . ALA A 1 114 ? -25.970 -2.877 5.923 1.00 88.69 114 ALA A C 1
ATOM 851 O O . ALA A 1 114 ? -26.850 -2.087 6.250 1.00 88.69 114 ALA A O 1
ATOM 852 N N . LYS A 1 115 ? -25.749 -4.005 6.614 1.00 80.81 115 LYS A N 1
ATOM 853 C CA . LYS A 1 115 ? -26.669 -4.523 7.652 1.00 80.81 115 LYS A CA 1
ATOM 854 C C . LYS A 1 115 ? -26.111 -4.515 9.082 1.00 80.81 115 LYS A C 1
ATOM 856 O O . LYS A 1 115 ? -26.747 -5.053 9.984 1.00 80.81 115 LYS A O 1
ATOM 861 N N . ALA A 1 116 ? -24.939 -3.927 9.320 1.00 81.06 116 ALA A N 1
ATOM 862 C CA . ALA A 1 116 ? -24.311 -3.946 10.642 1.00 81.06 116 ALA A CA 1
ATOM 863 C C . ALA A 1 116 ? -24.517 -2.619 11.389 1.00 81.06 116 ALA A C 1
ATOM 865 O O . ALA A 1 116 ? -24.084 -1.569 10.925 1.00 81.06 116 ALA A O 1
ATOM 866 N N . LYS A 1 117 ? -25.126 -2.668 12.584 1.00 85.75 117 LYS A N 1
ATOM 867 C CA . LYS A 1 117 ? -25.338 -1.477 13.431 1.00 85.75 117 LYS A CA 1
ATOM 868 C C . LYS A 1 117 ? -24.022 -0.882 13.947 1.00 85.75 117 LYS A C 1
ATOM 870 O O . LYS A 1 117 ? -23.874 0.332 13.992 1.00 85.75 117 LYS A O 1
ATOM 875 N N . ARG A 1 118 ? -23.087 -1.745 14.367 1.00 95.56 118 ARG A N 1
ATOM 876 C CA . ARG A 1 118 ? -21.741 -1.374 14.839 1.00 95.56 118 ARG A CA 1
ATOM 877 C C . ARG A 1 118 ? -20.693 -2.386 14.360 1.00 95.56 118 ARG A C 1
ATOM 879 O O . ARG A 1 118 ? -20.207 -3.177 15.175 1.00 95.56 118 ARG A O 1
ATOM 886 N N . PRO A 1 119 ? -20.379 -2.431 13.054 1.00 97.31 119 PRO A N 1
ATOM 887 C CA . PRO A 1 119 ? -19.448 -3.422 12.530 1.00 97.31 119 PRO A CA 1
ATOM 888 C C . PRO A 1 119 ? -18.063 -3.267 13.178 1.00 97.31 119 PRO A C 1
ATOM 890 O O . PRO A 1 119 ? -17.684 -2.150 13.556 1.00 97.31 119 PRO A O 1
ATOM 893 N N . PRO A 1 120 ? -17.290 -4.354 13.330 1.00 98.00 120 PRO A N 1
ATOM 894 C CA . PRO A 1 120 ? -15.851 -4.214 13.497 1.00 98.00 120 PRO A CA 1
ATOM 895 C C . PRO A 1 120 ? -15.272 -3.560 12.237 1.00 98.00 120 PRO A C 1
ATOM 897 O O . PRO A 1 120 ? -15.828 -3.695 11.145 1.00 98.00 120 PRO A O 1
ATOM 900 N N . ALA A 1 121 ? -14.161 -2.851 12.384 1.00 98.62 121 ALA A N 1
ATOM 901 C CA . ALA A 1 121 ? -13.489 -2.188 11.283 1.00 98.62 121 ALA A CA 1
ATOM 902 C C . ALA A 1 121 ? -12.006 -2.539 11.236 1.00 98.62 121 ALA A C 1
ATOM 904 O O . ALA A 1 121 ? -11.370 -2.739 12.273 1.00 98.62 121 ALA A O 1
ATOM 905 N N . VAL A 1 122 ? -11.450 -2.578 10.033 1.00 98.88 122 VAL A N 1
ATOM 906 C CA . VAL A 1 122 ? -10.021 -2.782 9.808 1.00 98.88 122 VAL A CA 1
ATOM 907 C C . VAL A 1 122 ? -9.458 -1.721 8.875 1.00 98.88 122 VAL A C 1
ATOM 909 O O . VAL A 1 122 ? -10.133 -1.276 7.948 1.00 98.88 122 VAL A O 1
ATOM 912 N N . VAL A 1 123 ? -8.212 -1.328 9.117 1.00 98.88 123 VAL A N 1
ATOM 913 C CA . VAL A 1 123 ? -7.409 -0.542 8.174 1.00 98.88 123 VAL A CA 1
ATOM 914 C C . VAL A 1 123 ? -6.452 -1.491 7.457 1.00 98.88 123 VAL A C 1
ATOM 916 O O . VAL A 1 123 ? -5.741 -2.246 8.122 1.00 98.88 123 VAL A O 1
ATOM 919 N N . LEU A 1 124 ? -6.427 -1.461 6.122 1.00 98.81 124 LEU A N 1
ATOM 920 C CA . LEU A 1 124 ? -5.424 -2.195 5.343 1.00 98.81 124 LEU A CA 1
ATOM 921 C C . LEU A 1 124 ? -4.156 -1.345 5.198 1.00 98.81 124 LEU A C 1
ATOM 923 O O . LEU A 1 124 ? -4.227 -0.206 4.735 1.00 98.81 124 LEU A O 1
ATOM 927 N N . VAL A 1 125 ? -3.007 -1.895 5.593 1.00 98.25 125 VAL A N 1
ATOM 928 C CA . VAL A 1 125 ? -1.706 -1.209 5.585 1.00 98.25 125 VAL A CA 1
ATOM 929 C C . VAL A 1 125 ? -0.789 -1.860 4.552 1.00 98.25 125 VAL A C 1
ATOM 931 O O . VAL A 1 125 ? -0.473 -3.046 4.650 1.00 98.25 125 VAL A O 1
ATOM 934 N N . HIS A 1 126 ? -0.379 -1.071 3.557 1.00 96.50 126 HIS A N 1
ATOM 935 C CA . HIS A 1 126 ? 0.429 -1.492 2.404 1.00 96.50 126 HIS A CA 1
ATOM 936 C C . HIS A 1 126 ? 1.777 -2.117 2.794 1.00 96.50 126 HIS A C 1
ATOM 938 O O . HIS A 1 126 ? 2.337 -1.791 3.840 1.00 96.50 126 HIS A O 1
ATOM 944 N N . GLY A 1 127 ? 2.322 -2.937 1.889 1.00 93.62 127 GLY A N 1
ATOM 945 C CA . GLY A 1 127 ? 3.719 -3.387 1.914 1.00 93.62 127 GLY A CA 1
ATOM 946 C C . GLY A 1 127 ? 4.700 -2.298 1.488 1.00 93.62 127 GLY A C 1
ATOM 947 O O . GLY A 1 127 ? 4.359 -1.120 1.527 1.00 93.62 127 GLY A O 1
ATOM 948 N N . SER A 1 128 ? 5.913 -2.673 1.088 1.00 89.44 128 SER A N 1
ATOM 949 C CA . SER A 1 128 ? 6.933 -1.736 0.601 1.00 89.44 128 SER A CA 1
ATOM 950 C C . SER A 1 128 ? 6.571 -1.141 -0.770 1.00 89.44 128 SER A C 1
ATOM 952 O O . SER A 1 128 ? 5.728 -1.668 -1.492 1.00 89.44 128 SER A O 1
ATOM 954 N N . GLY A 1 129 ? 7.201 -0.015 -1.123 1.00 89.62 129 GLY A N 1
ATOM 955 C CA . GLY A 1 129 ? 7.031 0.630 -2.431 1.00 89.62 129 GLY A CA 1
ATOM 956 C C . GLY A 1 129 ? 5.815 1.565 -2.553 1.00 89.62 129 GLY A C 1
ATOM 957 O O . GLY A 1 129 ? 5.018 1.689 -1.614 1.00 89.62 129 GLY A O 1
ATOM 958 N N . PRO A 1 130 ? 5.693 2.283 -3.682 1.00 90.31 130 PRO A N 1
ATOM 959 C CA . PRO A 1 130 ? 4.540 3.131 -3.977 1.00 90.31 130 PRO A CA 1
ATOM 960 C C . PRO A 1 130 ? 3.268 2.283 -4.112 1.00 90.31 130 PRO A C 1
ATOM 962 O O . PRO A 1 130 ? 3.302 1.173 -4.641 1.00 90.31 130 PRO A O 1
ATOM 965 N N . SER A 1 131 ? 2.135 2.762 -3.594 1.00 92.56 131 SER A N 1
ATOM 966 C CA . SER A 1 131 ? 0.863 2.025 -3.669 1.00 92.56 131 SER A CA 1
ATOM 967 C C . SER A 1 131 ? -0.348 2.947 -3.546 1.00 92.56 131 SER A C 1
ATOM 969 O O . SER A 1 131 ? -0.392 3.828 -2.683 1.00 92.56 131 SER A O 1
ATOM 971 N N . THR A 1 132 ? -1.362 2.696 -4.374 1.00 95.81 132 THR A N 1
ATOM 972 C CA . THR A 1 132 ? -2.723 3.221 -4.190 1.00 95.81 132 THR A CA 1
ATOM 973 C C . THR A 1 132 ? -3.459 2.412 -3.116 1.00 95.81 132 THR A C 1
ATOM 975 O O . THR A 1 132 ? -3.000 1.344 -2.704 1.00 95.81 132 THR A O 1
ATOM 978 N N . ARG A 1 133 ? -4.655 2.863 -2.724 1.00 97.12 133 ARG A N 1
ATOM 979 C CA . ARG A 1 133 ? -5.541 2.156 -1.780 1.00 97.12 133 ARG A CA 1
ATOM 980 C C . ARG A 1 133 ? -5.935 0.738 -2.214 1.00 97.12 133 ARG A C 1
ATOM 982 O O . ARG A 1 133 ? -6.410 -0.045 -1.390 1.00 97.12 133 ARG A O 1
ATOM 989 N N . ASP A 1 134 ? -5.846 0.437 -3.507 1.00 96.62 134 ASP A N 1
ATOM 990 C CA . ASP A 1 134 ? -6.225 -0.857 -4.076 1.00 96.62 134 ASP A CA 1
ATOM 991 C C . ASP A 1 134 ? -5.029 -1.830 -4.132 1.00 96.62 134 ASP A C 1
ATOM 993 O O . ASP A 1 134 ? -5.241 -3.037 -4.285 1.00 96.62 134 ASP A O 1
ATOM 997 N N . ALA A 1 135 ? -3.815 -1.317 -3.880 1.00 92.62 135 ALA A N 1
ATOM 998 C CA . ALA A 1 135 ? -2.548 -2.039 -3.843 1.00 92.62 135 ALA A CA 1
ATOM 999 C C . ALA A 1 135 ? -2.330 -2.890 -5.105 1.00 92.62 135 ALA A C 1
ATOM 1001 O O . ALA A 1 135 ? -2.198 -4.102 -5.051 1.00 92.62 135 ALA A O 1
ATOM 1002 N N . ASP A 1 136 ? -2.347 -2.277 -6.280 1.00 89.38 136 ASP A N 1
ATOM 1003 C CA . ASP A 1 136 ? -2.173 -2.991 -7.543 1.00 89.38 136 ASP A CA 1
ATOM 1004 C C . ASP A 1 136 ? -0.775 -3.641 -7.634 1.00 89.38 136 ASP A C 1
ATOM 1006 O O . ASP A 1 136 ? 0.245 -2.958 -7.575 1.00 89.38 136 ASP A O 1
ATOM 1010 N N . ILE A 1 137 ? -0.719 -4.967 -7.804 1.00 83.06 137 ILE A N 1
ATOM 1011 C CA . ILE A 1 137 ? 0.504 -5.700 -8.179 1.00 83.06 137 ILE A CA 1
ATOM 1012 C C . ILE A 1 137 ? 0.175 -6.541 -9.404 1.00 83.06 137 ILE A C 1
ATOM 1014 O O . ILE A 1 137 ? -0.694 -7.412 -9.344 1.00 83.06 137 ILE A O 1
ATOM 1018 N N . ALA A 1 138 ? 0.848 -6.271 -10.522 1.00 80.38 138 ALA A N 1
ATOM 1019 C CA . ALA A 1 138 ? 0.579 -6.913 -11.804 1.00 80.38 138 ALA A CA 1
ATOM 1020 C C . ALA A 1 138 ? -0.913 -6.916 -12.181 1.00 80.38 138 ALA A C 1
ATOM 1022 O O . ALA A 1 138 ? -1.487 -7.967 -12.448 1.00 80.38 138 ALA A O 1
ATOM 1023 N N . GLU A 1 139 ? -1.569 -5.753 -12.145 1.00 83.56 139 GLU A N 1
ATOM 1024 C CA . GLU A 1 139 ? -3.023 -5.579 -12.358 1.00 83.56 139 GLU A CA 1
ATOM 1025 C C . GLU A 1 139 ? -3.925 -6.238 -11.296 1.00 83.56 139 GLU A C 1
ATOM 1027 O O . GLU A 1 139 ? -5.150 -6.183 -11.394 1.00 83.56 139 GLU A O 1
ATOM 1032 N N . HIS A 1 140 ? -3.371 -6.874 -10.261 1.00 89.62 140 HIS A N 1
ATOM 1033 C CA . HIS A 1 140 ? -4.167 -7.430 -9.174 1.00 89.62 140 HIS A CA 1
ATOM 1034 C C . HIS A 1 140 ? -4.355 -6.415 -8.042 1.00 89.62 140 HIS A C 1
ATOM 1036 O O . HIS A 1 140 ? -3.460 -6.187 -7.229 1.00 89.62 140 HIS A O 1
ATOM 1042 N N . GLN A 1 141 ? -5.584 -5.912 -7.920 1.00 94.06 141 GLN A N 1
ATOM 1043 C CA . GLN A 1 141 ? -6.044 -5.031 -6.839 1.00 94.06 141 GLN A CA 1
ATOM 1044 C C . GLN A 1 141 ? -6.329 -5.790 -5.537 1.00 94.06 141 GLN A C 1
ATOM 1046 O O . GLN A 1 141 ? -7.475 -5.906 -5.094 1.00 94.06 141 GLN A O 1
ATOM 1051 N N . HIS A 1 142 ? -5.312 -6.402 -4.940 1.00 94.12 142 HIS A N 1
ATOM 1052 C CA . HIS A 1 142 ? -5.512 -7.363 -3.852 1.00 94.12 142 HIS A CA 1
ATOM 1053 C C . HIS A 1 142 ? -6.142 -6.742 -2.592 1.00 94.12 142 HIS A C 1
ATOM 1055 O O . HIS A 1 142 ? -6.937 -7.407 -1.924 1.00 94.12 142 HIS A O 1
ATOM 1061 N N . PHE A 1 143 ? -5.916 -5.453 -2.306 1.00 97.88 143 PHE A N 1
ATOM 1062 C CA . PHE A 1 143 ? -6.641 -4.768 -1.227 1.00 97.88 143 PHE A CA 1
ATOM 1063 C C . PHE A 1 143 ? -8.114 -4.524 -1.572 1.00 97.88 143 PHE A C 1
ATOM 1065 O O . PHE A 1 143 ? -8.950 -4.520 -0.668 1.00 97.88 143 PHE A O 1
ATOM 1072 N N . ARG A 1 144 ? -8.473 -4.342 -2.850 1.00 97.75 144 ARG A N 1
ATOM 1073 C CA . ARG A 1 144 ? -9.883 -4.227 -3.276 1.00 97.75 144 ARG A CA 1
ATOM 1074 C C . ARG A 1 144 ? -10.629 -5.535 -3.125 1.00 97.75 144 ARG A C 1
ATOM 1076 O O . ARG A 1 144 ? -11.731 -5.525 -2.584 1.00 97.75 144 ARG A O 1
ATOM 1083 N N . VAL A 1 145 ? -10.011 -6.637 -3.538 1.00 97.75 145 VAL A N 1
ATOM 1084 C CA . VAL A 1 145 ? -10.575 -7.982 -3.369 1.00 97.75 145 VAL A CA 1
ATOM 1085 C C . VAL A 1 145 ? -10.812 -8.284 -1.890 1.00 97.75 145 VAL A C 1
ATOM 1087 O O . VAL A 1 145 ? -11.909 -8.688 -1.508 1.00 97.75 145 VAL A O 1
ATOM 1090 N N . LEU A 1 146 ? -9.816 -8.017 -1.039 1.00 98.12 146 LEU A N 1
ATOM 1091 C CA . LEU A 1 146 ? -9.944 -8.242 0.399 1.00 98.12 146 LEU A CA 1
ATOM 1092 C C . LEU A 1 146 ? -11.026 -7.350 1.030 1.00 98.12 146 LEU A C 1
ATOM 1094 O O . LEU A 1 146 ? -11.806 -7.824 1.853 1.00 98.12 146 LEU A O 1
ATOM 1098 N N . ALA A 1 147 ? -11.106 -6.075 0.636 1.00 98.44 147 ALA A N 1
ATOM 1099 C CA . ALA A 1 147 ? -12.129 -5.169 1.151 1.00 98.44 147 ALA A CA 1
ATOM 1100 C C . ALA A 1 147 ? -13.551 -5.581 0.766 1.00 98.44 147 ALA A C 1
ATOM 1102 O O . ALA A 1 147 ? -14.424 -5.552 1.630 1.00 98.44 147 ALA A O 1
ATOM 1103 N N . ASP A 1 148 ? -13.782 -5.984 -0.486 1.00 98.38 148 ASP A N 1
ATOM 1104 C CA . ASP A 1 148 ? -15.090 -6.484 -0.926 1.00 98.38 148 ASP A CA 1
ATOM 1105 C C . ASP A 1 148 ? -15.499 -7.724 -0.131 1.00 98.38 148 ASP A C 1
ATOM 1107 O O . ASP A 1 148 ? -16.599 -7.759 0.426 1.00 98.38 148 ASP A O 1
ATOM 1111 N N . TYR A 1 149 ? -14.589 -8.693 0.014 1.00 98.06 149 TYR A N 1
ATOM 1112 C CA . TYR A 1 149 ? -14.860 -9.903 0.781 1.00 98.06 149 TYR A CA 1
ATOM 1113 C C . TYR A 1 149 ? -15.241 -9.573 2.229 1.00 98.06 149 TYR A C 1
ATOM 1115 O O . TYR A 1 149 ? -16.291 -9.996 2.711 1.00 98.06 149 TYR A O 1
ATOM 1123 N N . LEU A 1 150 ? -14.434 -8.775 2.928 1.00 98.25 150 LEU A N 1
ATOM 1124 C CA . LEU A 1 150 ? -14.681 -8.419 4.327 1.00 98.25 150 LEU A CA 1
ATOM 1125 C C . LEU A 1 150 ? -15.962 -7.580 4.500 1.00 98.25 150 LEU A C 1
ATOM 1127 O O . LEU A 1 150 ? -16.742 -7.837 5.420 1.00 98.25 150 LEU A O 1
ATOM 1131 N N . ALA A 1 151 ? -16.231 -6.635 3.594 1.00 98.19 151 ALA A N 1
ATOM 1132 C CA . ALA A 1 151 ? -17.438 -5.809 3.629 1.00 98.19 151 ALA A CA 1
ATOM 1133 C C . ALA A 1 151 ? -18.716 -6.628 3.399 1.00 98.19 151 ALA A C 1
ATOM 1135 O O . ALA A 1 151 ? -19.713 -6.417 4.096 1.00 98.19 151 ALA A O 1
ATOM 1136 N N . ARG A 1 152 ? -18.690 -7.623 2.501 1.00 97.12 152 ARG A N 1
ATOM 1137 C CA . ARG A 1 152 ? -19.787 -8.598 2.335 1.00 97.12 152 ARG A CA 1
ATOM 1138 C C . ARG A 1 152 ? -20.047 -9.412 3.603 1.00 97.12 152 ARG A C 1
ATOM 1140 O O . ARG A 1 152 ? -21.189 -9.785 3.857 1.00 97.12 152 ARG A O 1
ATOM 1147 N N . HIS A 1 153 ? -19.016 -9.624 4.415 1.00 97.00 153 HIS A N 1
ATOM 1148 C CA . HIS A 1 153 ? -19.072 -10.389 5.662 1.00 97.00 153 HIS A CA 1
ATOM 1149 C C . HIS A 1 153 ? -19.212 -9.511 6.918 1.00 97.00 153 HIS A C 1
ATOM 1151 O O . HIS A 1 153 ? -18.935 -9.955 8.030 1.00 97.00 153 HIS A O 1
ATOM 1157 N N . GLY A 1 154 ? -19.684 -8.269 6.773 1.00 97.56 154 GLY A N 1
ATOM 1158 C CA . GLY A 1 154 ? -20.067 -7.441 7.920 1.00 97.56 154 GLY A CA 1
ATOM 1159 C C . GLY A 1 154 ? -18.917 -6.692 8.595 1.00 97.56 154 GLY A C 1
ATOM 1160 O O . GLY A 1 154 ? -19.113 -6.164 9.691 1.00 97.56 154 GLY A O 1
ATOM 1161 N N . ILE A 1 155 ? -17.745 -6.606 7.961 1.00 98.44 155 ILE A N 1
ATOM 1162 C CA . ILE A 1 155 ? -16.571 -5.893 8.476 1.00 98.44 155 ILE A CA 1
ATOM 1163 C C . ILE A 1 155 ? -16.371 -4.611 7.663 1.00 98.44 155 ILE A C 1
ATOM 1165 O O . ILE A 1 155 ? -16.293 -4.648 6.441 1.00 98.44 155 ILE A O 1
ATOM 1169 N N . ALA A 1 156 ? -16.273 -3.464 8.331 1.00 98.62 156 ALA A N 1
ATOM 1170 C CA . ALA A 1 156 ? -15.928 -2.215 7.661 1.00 98.62 156 ALA A CA 1
ATOM 1171 C C . ALA A 1 156 ? -14.435 -2.187 7.307 1.00 98.62 156 ALA A C 1
ATOM 1173 O O . ALA A 1 156 ? -13.594 -2.571 8.119 1.00 98.62 156 ALA A O 1
ATOM 1174 N N . VAL A 1 157 ? -14.084 -1.706 6.117 1.00 98.81 157 VAL A N 1
ATOM 1175 C CA . VAL A 1 157 ? -12.691 -1.719 5.648 1.00 98.81 157 VAL A CA 1
ATOM 1176 C C . VAL A 1 157 ? -12.279 -0.339 5.178 1.00 98.81 157 VAL A C 1
ATOM 1178 O O . VAL A 1 157 ? -12.862 0.200 4.241 1.00 98.81 157 VAL A O 1
ATOM 1181 N N . LEU A 1 158 ? -11.254 0.225 5.811 1.00 98.81 158 LEU A N 1
ATOM 1182 C CA . LEU A 1 158 ? -10.616 1.454 5.367 1.00 98.81 158 LEU A CA 1
ATOM 1183 C C . LEU A 1 158 ? -9.348 1.129 4.591 1.00 98.81 158 LEU A C 1
ATOM 1185 O O . LEU A 1 158 ? -8.453 0.439 5.081 1.00 98.81 158 LEU A O 1
ATOM 1189 N N . ARG A 1 159 ? -9.258 1.690 3.394 1.00 98.69 159 ARG A N 1
ATOM 1190 C CA . ARG A 1 159 ? -8.073 1.641 2.544 1.00 98.69 159 ARG A CA 1
ATOM 1191 C C . ARG A 1 159 ? -7.709 3.056 2.159 1.00 98.69 159 ARG A C 1
ATOM 1193 O O . ARG A 1 159 ? -8.593 3.837 1.816 1.00 98.69 159 ARG A O 1
ATOM 1200 N N . TYR A 1 160 ? -6.437 3.397 2.204 1.00 98.31 160 TYR A N 1
ATOM 1201 C CA . TYR A 1 160 ? -5.952 4.747 1.923 1.00 98.31 160 TYR A CA 1
ATOM 1202 C C . TYR A 1 160 ? -4.862 4.684 0.865 1.00 98.31 160 TYR A C 1
ATOM 1204 O O . TYR A 1 160 ? -4.242 3.648 0.728 1.00 98.31 160 TYR A O 1
ATOM 1212 N N . ASP A 1 161 ? -4.630 5.734 0.087 1.00 97.62 161 ASP A N 1
ATOM 1213 C CA . ASP A 1 161 ? -3.438 5.750 -0.759 1.00 97.62 161 ASP A CA 1
ATOM 1214 C C . ASP A 1 161 ? -2.233 6.054 0.117 1.00 97.62 161 ASP A C 1
ATOM 1216 O O . ASP A 1 161 ? -2.299 6.915 1.004 1.00 97.62 161 ASP A O 1
ATOM 1220 N N . LYS A 1 162 ? -1.116 5.375 -0.127 1.00 95.38 162 LYS A N 1
ATOM 1221 C CA . LYS A 1 162 ? 0.122 5.718 0.561 1.00 95.38 162 LYS A CA 1
ATOM 1222 C C . LYS A 1 162 ? 0.491 7.173 0.242 1.00 95.38 162 LYS A C 1
ATOM 1224 O O . LYS A 1 162 ? 0.202 7.667 -0.844 1.00 95.38 162 LYS A O 1
ATOM 1229 N N . ARG A 1 163 ? 1.119 7.872 1.187 1.00 94.50 163 ARG A N 1
ATOM 1230 C CA . ARG A 1 163 ? 1.644 9.233 0.990 1.00 94.50 163 ARG A CA 1
ATOM 1231 C C . ARG A 1 163 ? 2.356 9.381 -0.361 1.00 94.50 163 ARG A C 1
ATOM 1233 O O . ARG A 1 163 ? 3.127 8.500 -0.744 1.00 94.50 163 ARG A O 1
ATOM 1240 N N . GLY A 1 164 ? 2.078 10.476 -1.065 1.00 93.44 164 GLY A N 1
ATOM 1241 C CA . GLY A 1 164 ? 2.616 10.764 -2.397 1.00 93.44 164 GLY A CA 1
ATOM 1242 C C . GLY A 1 164 ? 2.092 9.865 -3.521 1.00 93.44 164 GLY A C 1
ATOM 1243 O O . GLY A 1 164 ? 2.677 9.847 -4.596 1.00 93.44 164 GLY A O 1
ATOM 1244 N N . ASN A 1 165 ? 1.026 9.094 -3.287 1.00 94.06 165 ASN A N 1
ATOM 1245 C CA . ASN A 1 165 ? 0.413 8.216 -4.282 1.00 94.06 165 ASN A CA 1
ATOM 1246 C C . ASN A 1 165 ? -1.096 8.453 -4.372 1.00 94.06 165 ASN A C 1
ATOM 1248 O O . ASN A 1 165 ? -1.746 8.826 -3.395 1.00 94.06 165 ASN A O 1
ATOM 1252 N N . GLY A 1 166 ? -1.677 8.159 -5.537 1.00 93.56 166 GLY A N 1
ATOM 1253 C CA . GLY A 1 166 ? -3.120 8.245 -5.753 1.00 93.56 166 GLY A CA 1
ATOM 1254 C C . GLY A 1 166 ? -3.678 9.626 -5.400 1.00 93.56 166 GLY A C 1
ATOM 1255 O O . GLY A 1 166 ? -3.281 10.630 -5.979 1.00 93.56 166 GLY A O 1
ATOM 1256 N N . ARG A 1 167 ? -4.619 9.673 -4.450 1.00 95.75 167 ARG A N 1
ATOM 1257 C CA . ARG A 1 167 ? -5.249 10.908 -3.955 1.00 95.75 167 ARG A CA 1
ATOM 1258 C C . ARG A 1 167 ? -4.592 11.446 -2.676 1.00 95.75 167 ARG A C 1
ATOM 1260 O O . ARG A 1 167 ? -5.121 12.387 -2.089 1.00 95.75 167 ARG A O 1
ATOM 1267 N N . SER A 1 168 ? -3.501 10.841 -2.210 1.00 96.56 168 SER A N 1
ATOM 1268 C CA . SER A 1 168 ? -2.769 11.304 -1.030 1.00 96.56 168 SER A CA 1
ATOM 1269 C C . SER A 1 168 ? -1.718 12.342 -1.407 1.00 96.56 168 SER A C 1
ATOM 1271 O O . SER A 1 168 ? -0.971 12.157 -2.366 1.00 96.56 168 SER A O 1
ATOM 1273 N N . SER A 1 169 ? -1.624 13.417 -0.624 1.00 95.75 169 SER A N 1
ATOM 1274 C CA . SER A 1 169 ? -0.579 14.432 -0.789 1.00 95.75 169 SER A CA 1
ATOM 1275 C C . SER A 1 169 ? 0.778 13.961 -0.238 1.00 95.75 169 SER A C 1
ATOM 1277 O O . SER A 1 169 ? 0.933 12.821 0.217 1.00 95.75 169 SER A O 1
ATOM 1279 N N . GLY A 1 170 ? 1.775 14.851 -0.265 1.00 91.69 170 GLY A N 1
ATOM 1280 C CA . GLY A 1 170 ? 3.131 14.594 0.223 1.00 91.69 170 GLY A CA 1
ATOM 1281 C C . GLY A 1 170 ? 4.038 13.949 -0.824 1.00 91.69 170 GLY A C 1
ATOM 1282 O O . GLY A 1 170 ? 3.650 13.779 -1.974 1.00 91.69 170 GLY A O 1
ATOM 1283 N N . ASP A 1 171 ? 5.255 13.599 -0.411 1.00 87.50 171 ASP A N 1
ATOM 1284 C CA . ASP A 1 171 ? 6.269 12.997 -1.281 1.00 87.50 171 ASP A CA 1
ATOM 1285 C C . ASP A 1 171 ? 6.684 11.622 -0.747 1.00 87.50 171 ASP A C 1
ATOM 1287 O O . ASP A 1 171 ? 7.143 11.496 0.394 1.00 87.50 171 ASP A O 1
ATOM 1291 N N . PHE A 1 172 ? 6.527 10.596 -1.584 1.00 84.50 172 PHE A N 1
ATOM 1292 C CA . PHE A 1 172 ? 6.932 9.224 -1.289 1.00 84.50 172 PHE A CA 1
ATOM 1293 C C . PHE A 1 172 ? 8.457 9.098 -1.100 1.00 84.50 172 PHE A C 1
ATOM 1295 O O . PHE A 1 172 ? 8.920 8.267 -0.323 1.00 84.50 172 PHE A O 1
ATOM 1302 N N . ASN A 1 173 ? 9.265 9.948 -1.733 1.00 83.19 173 ASN A N 1
ATOM 1303 C CA . ASN A 1 173 ? 10.726 9.852 -1.659 1.00 83.19 173 ASN A CA 1
ATOM 1304 C C . ASN A 1 173 ? 11.308 10.357 -0.327 1.00 83.19 173 ASN A C 1
ATOM 1306 O O . ASN A 1 173 ? 12.473 10.110 -0.030 1.00 83.19 173 ASN A O 1
ATOM 1310 N N . THR A 1 174 ? 10.504 11.029 0.505 1.00 80.75 174 THR A N 1
ATOM 1311 C CA . THR A 1 174 ? 10.916 11.562 1.824 1.00 80.75 174 THR A CA 1
ATOM 1312 C C . THR A 1 174 ? 10.409 10.720 3.003 1.00 80.75 174 THR A C 1
ATOM 1314 O O . THR A 1 174 ? 10.305 11.196 4.146 1.00 80.75 174 THR A O 1
ATOM 1317 N N . LEU A 1 175 ? 10.032 9.470 2.721 1.00 83.19 175 LEU A N 1
ATOM 1318 C CA . LEU A 1 175 ? 9.409 8.565 3.676 1.00 83.19 175 LEU A CA 1
ATOM 1319 C C . LEU A 1 175 ? 10.396 8.012 4.702 1.00 83.19 175 LEU A C 1
ATOM 1321 O O . LEU A 1 175 ? 11.500 7.581 4.387 1.00 83.19 175 LEU A O 1
ATOM 1325 N N . THR A 1 176 ? 9.922 7.941 5.943 1.00 91.06 176 THR A N 1
ATOM 1326 C CA . THR A 1 176 ? 10.513 7.121 6.999 1.00 91.06 176 THR A CA 1
ATOM 1327 C C . THR A 1 176 ? 9.469 6.118 7.475 1.00 91.06 176 THR A C 1
ATOM 1329 O O . THR A 1 176 ? 8.261 6.329 7.319 1.00 91.06 176 THR A O 1
ATOM 1332 N N . ARG A 1 177 ? 9.921 5.023 8.092 1.00 89.94 177 ARG A N 1
ATOM 1333 C CA . ARG A 1 177 ? 9.019 4.028 8.690 1.00 89.94 177 ARG A CA 1
ATOM 1334 C C . ARG A 1 177 ? 8.120 4.647 9.761 1.00 89.94 177 ARG A C 1
ATOM 1336 O O . ARG A 1 177 ? 6.960 4.264 9.862 1.00 89.94 177 ARG A O 1
ATOM 1343 N N . ASP A 1 178 ? 8.623 5.641 10.492 1.00 92.50 178 ASP A N 1
ATOM 1344 C CA . ASP A 1 178 ? 7.835 6.381 11.479 1.00 92.50 178 ASP A CA 1
ATOM 1345 C C . ASP A 1 178 ? 6.699 7.173 10.833 1.00 92.50 178 ASP A C 1
ATOM 1347 O O . ASP A 1 178 ? 5.556 6.999 11.243 1.00 92.50 178 ASP A O 1
ATOM 1351 N N . LYS A 1 179 ? 6.963 7.924 9.755 1.00 93.56 179 LYS A N 1
ATOM 1352 C CA . LYS A 1 179 ? 5.905 8.633 9.014 1.00 93.56 179 LYS A CA 1
ATOM 1353 C C . LYS A 1 179 ? 4.833 7.677 8.485 1.00 93.56 179 LYS A C 1
ATOM 1355 O O . LYS A 1 179 ? 3.646 7.987 8.536 1.00 93.56 179 LYS A O 1
ATOM 1360 N N . LEU A 1 180 ? 5.236 6.501 7.996 1.00 94.62 180 LEU A N 1
ATOM 1361 C CA . LEU A 1 180 ? 4.294 5.478 7.529 1.00 94.62 180 LEU A CA 1
ATOM 1362 C C . LEU A 1 180 ? 3.463 4.878 8.672 1.00 94.62 180 LEU A C 1
ATOM 1364 O O . LEU A 1 180 ? 2.273 4.611 8.486 1.00 94.62 180 LEU A O 1
ATOM 1368 N N . ALA A 1 181 ? 4.064 4.673 9.847 1.00 95.88 181 ALA A N 1
ATOM 1369 C CA . ALA A 1 181 ? 3.342 4.241 11.040 1.00 95.88 181 ALA A CA 1
ATOM 1370 C C . ALA A 1 181 ? 2.359 5.324 11.515 1.00 95.88 181 ALA A C 1
ATOM 1372 O O . ALA A 1 181 ? 1.220 5.004 11.851 1.00 95.88 181 ALA A O 1
ATOM 1373 N N . ASP A 1 182 ? 2.751 6.597 11.470 1.00 96.50 182 ASP A N 1
ATOM 1374 C CA . ASP A 1 182 ? 1.895 7.722 11.851 1.00 96.50 182 ASP A CA 1
ATOM 1375 C C . ASP A 1 182 ? 0.710 7.888 10.884 1.00 96.50 182 ASP A C 1
ATOM 1377 O O . ASP A 1 182 ? -0.416 8.137 11.323 1.00 96.50 182 ASP A O 1
ATOM 1381 N N . ASP A 1 183 ? 0.912 7.651 9.585 1.00 97.00 183 ASP A N 1
ATOM 1382 C CA . ASP A 1 183 ? -0.165 7.606 8.585 1.00 97.00 183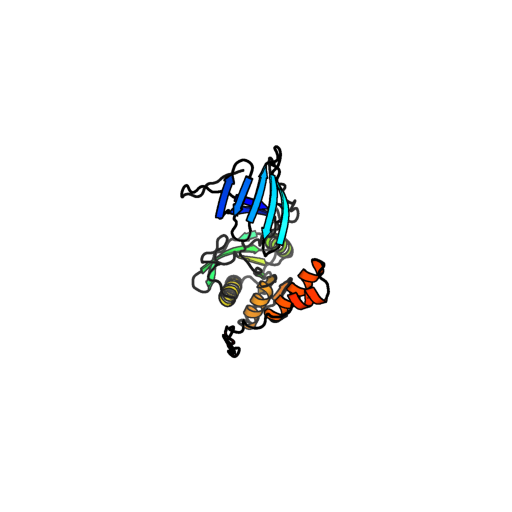 ASP A CA 1
ATOM 1383 C C . ASP A 1 183 ? -1.147 6.453 8.842 1.00 97.00 183 ASP A C 1
ATOM 1385 O O . ASP A 1 183 ? -2.367 6.644 8.809 1.00 97.00 183 ASP A O 1
ATOM 1389 N N . ALA A 1 184 ? -0.639 5.259 9.159 1.00 97.69 184 ALA A N 1
ATOM 1390 C CA . ALA A 1 184 ? -1.481 4.125 9.539 1.00 97.69 184 ALA A CA 1
ATOM 1391 C C . ALA A 1 184 ? -2.256 4.403 10.842 1.00 97.69 184 ALA A C 1
ATOM 1393 O O . ALA A 1 184 ? -3.446 4.087 10.946 1.00 97.69 184 ALA A O 1
ATOM 1394 N N . HIS A 1 185 ? -1.625 5.048 11.829 1.00 98.06 185 HIS A N 1
ATOM 1395 C CA . HIS A 1 185 ? -2.286 5.451 13.071 1.00 98.06 185 HIS A CA 1
ATOM 1396 C C . HIS A 1 185 ? -3.355 6.523 12.826 1.00 98.06 185 HIS A C 1
ATOM 1398 O O . HIS A 1 185 ? -4.448 6.449 13.389 1.00 98.06 185 HIS A O 1
ATOM 1404 N N . ALA A 1 186 ? -3.104 7.486 11.939 1.00 98.00 186 ALA A N 1
ATOM 1405 C CA . ALA A 1 186 ? -4.097 8.474 11.529 1.00 98.00 186 ALA A CA 1
ATOM 1406 C C . ALA A 1 186 ? -5.344 7.824 10.909 1.00 98.00 186 ALA A C 1
ATOM 1408 O O . ALA A 1 186 ? -6.467 8.193 11.261 1.00 98.00 186 ALA A O 1
ATOM 1409 N N . ALA A 1 187 ? -5.172 6.796 10.075 1.00 98.31 187 ALA A N 1
ATOM 1410 C CA . ALA A 1 187 ? -6.283 6.019 9.530 1.00 98.31 187 ALA A CA 1
ATOM 1411 C C . ALA A 1 187 ? -7.098 5.298 10.628 1.00 98.31 187 ALA A C 1
ATOM 1413 O O . ALA A 1 187 ? -8.332 5.314 10.597 1.00 98.31 187 ALA A O 1
ATOM 1414 N N . VAL A 1 188 ? -6.438 4.738 11.652 1.00 98.56 188 VAL A N 1
ATOM 1415 C CA . VAL A 1 188 ? -7.112 4.165 12.837 1.00 98.56 188 VAL A CA 1
ATOM 1416 C C . VAL A 1 188 ? -7.911 5.232 13.585 1.00 98.56 188 VAL A C 1
ATOM 1418 O O . VAL A 1 188 ? -9.090 5.020 13.889 1.00 98.56 188 VAL A O 1
ATOM 1421 N N . ARG A 1 189 ? -7.310 6.397 13.855 1.00 97.94 189 ARG A N 1
ATOM 1422 C CA . ARG A 1 189 ? -7.976 7.510 14.550 1.00 97.94 189 ARG A CA 1
ATOM 1423 C C . ARG A 1 189 ? -9.182 8.027 13.771 1.00 97.94 189 ARG A C 1
ATOM 1425 O O . ARG A 1 189 ? -10.223 8.262 14.379 1.00 97.94 189 ARG A O 1
ATOM 1432 N N . ALA A 1 190 ? -9.089 8.114 12.445 1.00 97.62 190 ALA A N 1
ATOM 1433 C CA . ALA A 1 190 ? -10.200 8.511 11.583 1.00 97.62 190 ALA A CA 1
ATOM 1434 C C . ALA A 1 190 ? -11.399 7.555 11.690 1.00 97.62 190 ALA A C 1
ATOM 1436 O O . ALA A 1 190 ? -12.545 8.004 11.735 1.00 97.62 190 ALA A O 1
ATOM 1437 N N . LEU A 1 191 ? -11.161 6.241 11.788 1.00 97.88 191 LEU A N 1
ATOM 1438 C CA . LEU A 1 191 ? -12.235 5.283 12.057 1.00 97.88 191 LEU A CA 1
ATOM 1439 C C . LEU A 1 191 ? -12.810 5.457 13.461 1.00 97.88 191 LEU A C 1
ATOM 1441 O O . LEU A 1 191 ? -14.028 5.527 13.620 1.00 97.88 191 LEU A O 1
ATOM 1445 N N . ARG A 1 192 ? -11.955 5.553 14.483 1.00 97.25 192 ARG A N 1
ATOM 1446 C CA . ARG A 1 192 ? -12.403 5.691 15.878 1.00 97.25 192 ARG A CA 1
ATOM 1447 C C . ARG A 1 192 ? -13.233 6.953 16.104 1.00 97.25 192 ARG A C 1
ATOM 1449 O O . ARG A 1 192 ? -14.249 6.876 16.791 1.00 97.25 192 ARG A O 1
ATOM 1456 N N . ALA A 1 193 ? -12.851 8.071 15.490 1.00 96.75 193 ALA A N 1
ATOM 1457 C CA . ALA A 1 193 ? -13.546 9.354 15.598 1.00 96.75 193 ALA A CA 1
ATOM 1458 C C . ALA A 1 193 ? -15.008 9.296 15.129 1.00 96.75 193 ALA A C 1
ATOM 1460 O O . ALA A 1 193 ? -15.834 10.071 15.599 1.00 96.75 193 ALA A O 1
ATOM 1461 N N . ARG A 1 194 ? -15.361 8.346 14.253 1.00 95.12 194 ARG A N 1
ATOM 1462 C CA . ARG A 1 194 ? -16.747 8.158 13.801 1.00 95.12 194 ARG A CA 1
ATOM 1463 C C . ARG A 1 194 ? -17.659 7.544 14.864 1.00 95.12 194 ARG A C 1
ATOM 1465 O O . ARG A 1 194 ? -18.870 7.578 14.698 1.00 95.12 194 ARG A O 1
ATOM 1472 N N . GLY A 1 195 ? -17.121 6.904 15.908 1.00 94.31 195 GLY A N 1
ATOM 1473 C CA . GLY A 1 195 ? -17.906 6.313 17.006 1.00 94.31 195 GLY A CA 1
ATOM 1474 C C . GLY A 1 195 ? -18.835 5.141 16.631 1.00 94.31 195 GLY A C 1
ATOM 1475 O O . GLY A 1 195 ? -19.432 4.525 17.513 1.00 94.31 195 GLY A O 1
ATOM 1476 N N . GLN A 1 196 ? -18.944 4.795 15.345 1.00 95.12 196 GLN A N 1
ATOM 1477 C CA . GLN A 1 196 ? -19.897 3.810 14.817 1.00 95.12 196 GLN A CA 1
ATOM 1478 C C . GLN A 1 196 ? -19.366 2.367 14.775 1.00 95.12 196 GLN A C 1
ATOM 1480 O O . GLN A 1 196 ? -20.109 1.454 14.428 1.00 95.12 196 GLN A O 1
ATOM 1485 N N . PHE A 1 197 ? -18.100 2.130 15.127 1.00 97.62 197 PHE A N 1
ATOM 1486 C CA . PHE A 1 197 ? -17.488 0.797 15.089 1.00 97.62 197 PHE A CA 1
ATOM 1487 C C . PHE A 1 197 ? -17.451 0.150 16.479 1.00 97.62 197 PHE A C 1
ATOM 1489 O O . PHE A 1 197 ? -17.412 0.836 17.505 1.00 97.62 197 PHE A O 1
ATOM 1496 N N . SER A 1 198 ? -17.517 -1.180 16.533 1.00 96.88 198 SER A N 1
ATOM 1497 C CA . SER A 1 198 ? -17.393 -1.946 17.788 1.00 96.88 198 SER A CA 1
ATOM 1498 C C . SER A 1 198 ? -15.936 -2.201 18.173 1.00 96.88 198 SER A C 1
ATOM 1500 O O . SER A 1 198 ? -15.592 -2.182 19.352 1.00 96.88 198 SER A O 1
ATOM 1502 N N . LYS A 1 199 ? -15.072 -2.406 17.176 1.00 97.19 199 LYS A N 1
ATOM 1503 C CA . LYS A 1 199 ? -13.630 -2.614 17.333 1.00 97.19 199 LYS A CA 1
ATOM 1504 C C . LYS A 1 199 ? -12.908 -2.096 16.094 1.00 97.19 199 LYS A C 1
ATOM 1506 O O . LYS A 1 199 ? -13.470 -2.169 15.006 1.00 97.19 199 LYS A O 1
ATOM 1511 N N . VAL A 1 200 ? -11.683 -1.601 16.254 1.00 98.62 200 VAL A N 1
ATOM 1512 C CA . VAL A 1 200 ? -10.816 -1.198 15.136 1.00 98.62 200 VAL A CA 1
ATOM 1513 C C . VAL A 1 200 ? -9.529 -2.010 15.205 1.00 98.62 200 VAL A C 1
ATOM 1515 O O . VAL A 1 200 ? -8.921 -2.090 16.270 1.00 98.62 200 VAL A O 1
ATOM 1518 N N . GLY A 1 201 ? -9.139 -2.633 14.099 1.00 98.69 201 GLY A N 1
ATOM 1519 C CA . GLY A 1 201 ? -7.891 -3.380 13.961 1.00 98.69 201 GLY A CA 1
ATOM 1520 C C . GLY A 1 201 ? -7.112 -2.978 12.712 1.00 98.69 201 GLY A C 1
ATOM 1521 O O . GLY A 1 201 ? -7.556 -2.147 11.917 1.00 98.69 201 GLY A O 1
ATOM 1522 N N . LEU A 1 202 ? -5.944 -3.583 12.545 1.00 98.81 202 LEU A N 1
ATOM 1523 C CA . LEU A 1 202 ? -5.063 -3.380 11.397 1.00 98.81 202 LEU A CA 1
ATOM 1524 C C . LEU A 1 202 ? -4.823 -4.715 10.695 1.00 98.81 202 LEU A C 1
ATOM 1526 O O . LEU A 1 202 ? -4.620 -5.732 11.359 1.00 98.81 202 LEU A O 1
ATOM 1530 N N . ILE A 1 203 ? -4.821 -4.709 9.367 1.00 98.69 203 ILE A N 1
ATOM 1531 C CA . ILE A 1 203 ? -4.332 -5.821 8.550 1.00 98.69 203 ILE A CA 1
ATOM 1532 C C . ILE A 1 203 ? -3.151 -5.282 7.750 1.00 98.69 203 ILE A C 1
ATOM 1534 O O . ILE A 1 203 ? -3.327 -4.449 6.861 1.00 98.69 203 ILE A O 1
ATOM 1538 N N . GLY A 1 204 ? -1.947 -5.721 8.098 1.00 97.81 204 GLY A N 1
ATOM 1539 C CA . GLY A 1 204 ? -0.719 -5.271 7.457 1.00 97.81 204 GLY A CA 1
ATOM 1540 C C . GLY A 1 204 ? -0.197 -6.294 6.460 1.00 97.81 204 GLY A C 1
ATOM 1541 O O . GLY A 1 204 ? -0.150 -7.477 6.778 1.00 97.81 204 GLY A O 1
ATOM 1542 N N . LEU A 1 205 ? 0.222 -5.845 5.276 1.00 96.31 205 LEU A N 1
ATOM 1543 C CA . LEU A 1 205 ? 0.906 -6.674 4.281 1.00 96.31 205 LEU A CA 1
ATOM 1544 C C . LEU A 1 205 ? 2.411 -6.414 4.325 1.00 96.31 205 LEU A C 1
ATOM 1546 O O . LEU A 1 205 ? 2.809 -5.260 4.230 1.00 96.31 205 LEU A O 1
ATOM 1550 N N . SER A 1 206 ? 3.253 -7.448 4.396 1.00 93.50 206 SER A N 1
ATOM 1551 C CA . SER A 1 206 ? 4.720 -7.313 4.338 1.00 93.50 206 SER A CA 1
ATOM 1552 C C . SER A 1 206 ? 5.235 -6.241 5.316 1.00 93.50 206 SER A C 1
ATOM 1554 O O . SER A 1 206 ? 4.998 -6.371 6.521 1.00 93.50 206 SER A O 1
ATOM 1556 N N . GLU A 1 207 ? 5.863 -5.157 4.840 1.00 92.69 207 GLU A N 1
ATOM 1557 C CA . GLU A 1 207 ? 6.251 -3.992 5.652 1.00 92.69 207 GLU A CA 1
ATOM 1558 C C . GLU A 1 207 ? 5.098 -3.474 6.532 1.00 92.69 207 GLU A C 1
ATOM 1560 O O . GLU A 1 207 ? 5.294 -3.208 7.722 1.00 92.69 207 GLU A O 1
ATOM 1565 N N . GLY A 1 208 ? 3.881 -3.422 5.993 1.00 95.50 208 GLY A N 1
ATOM 1566 C CA . GLY A 1 208 ? 2.671 -3.011 6.693 1.00 95.50 208 GLY A CA 1
ATOM 1567 C C . GLY A 1 208 ? 2.363 -3.831 7.940 1.00 95.50 208 GLY A C 1
ATOM 1568 O O . GLY A 1 208 ? 1.754 -3.299 8.867 1.00 95.50 208 GLY A O 1
ATOM 1569 N N . SER A 1 209 ? 2.818 -5.086 8.027 1.00 95.44 209 SER A N 1
ATOM 1570 C CA . SER A 1 209 ? 2.693 -5.896 9.251 1.00 95.44 209 SER A CA 1
ATOM 1571 C C . SER A 1 209 ? 3.516 -5.305 10.390 1.00 95.44 209 SER A C 1
ATOM 1573 O O . SER A 1 209 ? 3.013 -5.121 11.498 1.00 95.44 209 SER A O 1
ATOM 1575 N N . SER A 1 210 ? 4.769 -4.943 10.102 1.00 93.38 210 SER A N 1
ATOM 1576 C CA . SER A 1 210 ? 5.660 -4.325 11.086 1.00 93.38 210 SER A CA 1
ATOM 1577 C C . SER A 1 210 ? 5.172 -2.934 11.499 1.00 93.38 210 SER A C 1
ATOM 1579 O O . SER A 1 210 ? 5.14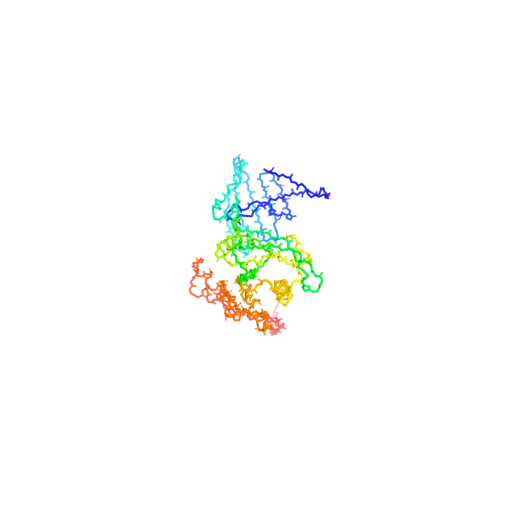1 -2.632 12.689 1.00 93.38 210 SER A O 1
ATOM 1581 N N . LEU A 1 211 ? 4.684 -2.131 10.545 1.00 95.44 211 LEU A N 1
ATOM 1582 C CA . LEU A 1 211 ? 4.070 -0.831 10.829 1.00 95.44 211 LEU A CA 1
ATOM 1583 C C . LEU A 1 211 ? 2.829 -0.990 11.714 1.00 95.44 211 LEU A C 1
ATOM 1585 O O . LEU A 1 211 ? 2.677 -0.277 12.702 1.00 95.44 211 LEU A O 1
ATOM 1589 N N . SER A 1 212 ? 1.972 -1.967 11.412 1.00 97.69 212 SER A N 1
ATOM 1590 C CA . SER A 1 212 ? 0.768 -2.241 12.201 1.00 97.69 212 SER A CA 1
ATOM 1591 C C . SER A 1 212 ? 1.098 -2.649 13.637 1.00 97.69 212 SER A C 1
ATOM 1593 O O . SER A 1 212 ? 0.441 -2.191 14.572 1.00 97.69 212 SER A O 1
ATOM 1595 N N . ALA A 1 213 ? 2.141 -3.463 13.828 1.00 95.62 213 ALA A N 1
ATOM 1596 C CA . ALA A 1 213 ? 2.643 -3.819 15.151 1.00 95.62 213 ALA A CA 1
ATOM 1597 C C . ALA A 1 213 ? 3.192 -2.594 15.903 1.00 95.62 213 ALA A C 1
ATOM 1599 O O . ALA A 1 213 ? 2.874 -2.411 17.078 1.00 95.62 213 ALA A O 1
ATOM 1600 N N . THR A 1 214 ? 3.943 -1.714 15.230 1.00 95.62 214 THR A N 1
ATOM 1601 C CA . THR A 1 214 ? 4.415 -0.446 15.809 1.00 95.62 214 THR A CA 1
ATOM 1602 C C . THR A 1 214 ? 3.250 0.435 16.262 1.00 95.62 214 THR A C 1
ATOM 1604 O O . THR A 1 214 ? 3.271 0.925 17.391 1.00 95.62 214 THR A O 1
ATOM 1607 N N . VAL A 1 215 ? 2.208 0.601 15.441 1.00 98.06 215 VAL A N 1
ATOM 1608 C CA . VAL A 1 215 ? 1.012 1.379 15.814 1.00 98.06 215 VAL A CA 1
ATOM 1609 C C . VAL A 1 215 ? 0.301 0.755 17.015 1.00 98.06 215 VAL A C 1
ATOM 1611 O O . VAL A 1 215 ? -0.042 1.463 17.961 1.00 98.06 215 VAL A O 1
ATOM 1614 N N . ALA A 1 216 ? 0.117 -0.568 17.024 1.00 97.81 216 ALA A N 1
ATOM 1615 C CA . ALA A 1 216 ? -0.516 -1.268 18.140 1.00 97.81 216 ALA A CA 1
ATOM 1616 C C . ALA A 1 216 ? 0.276 -1.125 19.451 1.00 97.81 216 ALA A C 1
ATOM 1618 O O . ALA A 1 216 ? -0.325 -0.944 20.508 1.00 97.81 216 ALA A O 1
ATOM 1619 N N . ALA A 1 217 ? 1.610 -1.150 19.382 1.00 97.25 217 ALA A N 1
ATOM 1620 C CA . ALA A 1 217 ? 2.481 -0.936 20.535 1.00 97.25 217 ALA A CA 1
ATOM 1621 C C . ALA A 1 217 ? 2.437 0.516 21.046 1.00 97.25 217 ALA A C 1
ATOM 1623 O O . ALA A 1 217 ? 2.425 0.735 22.256 1.00 97.25 217 ALA A O 1
ATOM 1624 N N . ARG A 1 218 ? 2.373 1.506 20.143 1.00 97.12 218 ARG A N 1
ATOM 1625 C CA . ARG A 1 218 ? 2.261 2.936 20.495 1.00 97.12 218 ARG A CA 1
ATOM 1626 C C . ARG A 1 218 ? 0.886 3.299 21.065 1.00 97.12 218 ARG A C 1
ATOM 1628 O O . ARG A 1 218 ? 0.799 4.161 21.934 1.00 97.12 218 ARG A O 1
ATOM 1635 N N . ALA A 1 219 ? -0.182 2.654 20.592 1.00 96.62 219 ALA A N 1
ATOM 1636 C CA . ALA A 1 219 ? -1.562 2.990 20.943 1.00 96.62 219 ALA A CA 1
ATOM 1637 C C . ALA A 1 219 ? -2.418 1.743 21.278 1.00 96.62 219 ALA A C 1
ATOM 1639 O O . ALA A 1 219 ? -3.438 1.486 20.625 1.00 96.62 219 ALA A O 1
ATOM 1640 N N . PRO A 1 220 ? -2.083 0.981 22.339 1.00 96.00 220 PRO A N 1
ATOM 1641 C CA . PRO A 1 220 ? -2.716 -0.312 22.642 1.00 96.00 220 PRO A CA 1
ATOM 1642 C C . PRO A 1 220 ? -4.197 -0.210 23.045 1.00 96.00 220 PRO A C 1
ATOM 1644 O O . PRO A 1 220 ? -4.927 -1.195 23.005 1.00 96.00 220 PRO A O 1
ATOM 1647 N N . ARG A 1 221 ? -4.673 0.984 23.429 1.00 96.75 221 ARG A N 1
ATOM 1648 C CA . ARG A 1 221 ? -6.101 1.251 23.695 1.00 96.75 221 ARG A CA 1
ATOM 1649 C C . ARG A 1 221 ? -6.889 1.601 22.428 1.00 96.75 221 ARG A C 1
ATOM 1651 O O . ARG A 1 221 ? -8.124 1.568 22.429 1.00 96.75 221 ARG A O 1
ATOM 1658 N N . GLU A 1 222 ? -6.189 1.970 21.358 1.00 97.44 222 GLU A N 1
ATOM 1659 C CA . GLU A 1 222 ? -6.796 2.375 20.094 1.00 97.44 222 GLU A CA 1
ATOM 1660 C C . GLU A 1 222 ? -6.932 1.213 19.111 1.00 97.44 222 GLU A C 1
ATOM 1662 O O . GLU A 1 222 ? -7.964 1.108 18.440 1.00 97.44 222 GLU A O 1
ATOM 1667 N N . VAL A 1 223 ? -5.937 0.324 19.081 1.00 98.25 223 VAL A N 1
ATOM 1668 C CA . VAL A 1 223 ? -5.878 -0.844 18.196 1.00 98.25 223 VAL A CA 1
ATOM 1669 C C . VAL A 1 223 ? -6.297 -2.103 18.946 1.00 98.25 223 VAL A C 1
ATOM 1671 O O . VAL A 1 223 ? -5.647 -2.532 19.891 1.00 98.25 223 VAL A O 1
ATOM 1674 N N . GLY A 1 224 ? -7.388 -2.725 18.508 1.00 97.38 224 GLY A N 1
ATOM 1675 C CA . GLY A 1 224 ? -7.949 -3.906 19.157 1.00 97.38 224 GLY A CA 1
ATOM 1676 C C . GLY A 1 224 ? -7.332 -5.242 18.734 1.00 97.38 224 GLY A C 1
ATOM 1677 O O . GLY A 1 224 ? -7.556 -6.229 19.434 1.00 97.38 224 GLY A O 1
A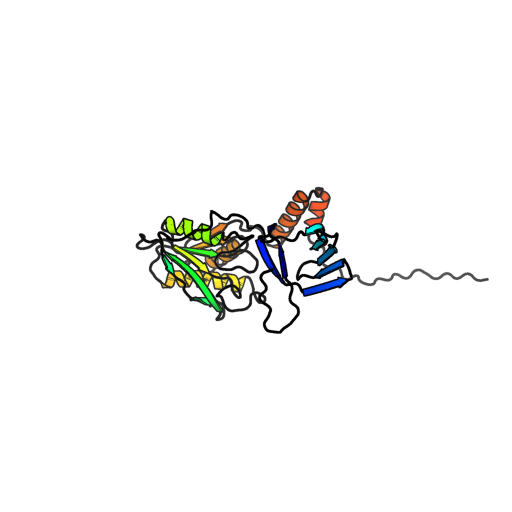TOM 1678 N N . PHE A 1 225 ? -6.659 -5.295 17.579 1.00 97.75 225 PHE A N 1
ATOM 1679 C CA . PHE A 1 225 ? -5.912 -6.450 17.062 1.00 97.75 225 PHE A CA 1
ATOM 1680 C C . PHE A 1 225 ? -5.082 -6.063 15.824 1.00 97.75 225 PHE A C 1
ATOM 1682 O O . PHE A 1 225 ? -5.374 -5.064 15.160 1.00 97.75 225 PHE A O 1
ATOM 1689 N N . VAL A 1 226 ? -4.091 -6.895 15.494 1.00 98.12 226 VAL A N 1
ATOM 1690 C CA . VAL A 1 226 ? -3.298 -6.826 14.258 1.00 98.12 226 VAL A CA 1
ATOM 1691 C C . VAL A 1 226 ? -3.341 -8.186 13.565 1.00 98.12 226 VAL A C 1
ATOM 1693 O O . VAL A 1 226 ? -3.165 -9.214 14.216 1.00 98.12 226 VAL A O 1
ATOM 1696 N N . VAL A 1 227 ? -3.549 -8.190 12.251 1.00 98.06 227 VAL A N 1
ATOM 1697 C CA . VAL A 1 227 ? -3.356 -9.355 11.380 1.00 98.06 227 VAL A CA 1
ATOM 1698 C C . VAL A 1 227 ? -2.108 -9.111 10.536 1.00 98.06 227 VAL A C 1
ATOM 1700 O O . VAL A 1 227 ? -2.028 -8.113 9.820 1.00 98.06 227 VAL A O 1
ATOM 1703 N N . SER A 1 228 ? -1.136 -10.016 10.639 1.00 96.50 228 SER A N 1
ATOM 1704 C CA . SER A 1 228 ? 0.104 -9.995 9.857 1.00 96.50 228 SER A CA 1
ATOM 1705 C C . SER A 1 228 ? -0.067 -10.854 8.605 1.00 96.50 228 SER A C 1
ATOM 1707 O O . SER A 1 228 ? -0.273 -12.063 8.714 1.00 96.50 228 SER A O 1
ATOM 1709 N N . MET A 1 229 ? -0.002 -10.247 7.420 1.00 95.06 229 MET A N 1
ATOM 1710 C CA . MET A 1 229 ? -0.051 -10.938 6.130 1.00 95.06 229 MET A CA 1
ATOM 1711 C C . MET A 1 229 ? 1.310 -10.847 5.451 1.00 95.06 229 MET A C 1
ATOM 1713 O O . MET A 1 229 ? 1.777 -9.751 5.147 1.00 95.06 229 MET A O 1
ATOM 1717 N N . ALA A 1 230 ? 1.953 -11.993 5.210 1.00 90.62 230 ALA A N 1
ATOM 1718 C CA . ALA A 1 230 ? 3.318 -12.055 4.672 1.00 90.62 230 ALA A CA 1
ATOM 1719 C C . ALA A 1 230 ? 4.307 -11.136 5.427 1.00 90.62 230 ALA A C 1
ATOM 1721 O O . ALA A 1 230 ? 5.216 -10.561 4.835 1.00 90.62 230 ALA A O 1
ATOM 1722 N N . GLY A 1 231 ? 4.071 -10.927 6.727 1.00 87.06 231 GLY A N 1
ATOM 1723 C CA . GLY A 1 231 ? 4.856 -10.028 7.560 1.00 87.06 231 GLY A CA 1
ATOM 1724 C C . GLY A 1 231 ? 6.178 -10.640 7.998 1.00 87.06 231 GLY A C 1
ATOM 1725 O O . GLY A 1 231 ? 6.297 -11.848 8.186 1.00 87.06 231 GLY A O 1
ATOM 1726 N N . VAL A 1 232 ? 7.162 -9.772 8.209 1.00 77.44 232 VAL A N 1
ATOM 1727 C CA . VAL A 1 232 ? 8.500 -10.157 8.658 1.00 77.44 232 VAL A CA 1
ATOM 1728 C C . VAL A 1 232 ? 8.553 -10.148 10.187 1.00 77.44 232 VAL A C 1
ATOM 1730 O O . VAL A 1 232 ? 8.293 -9.122 10.812 1.00 77.44 232 VAL A O 1
ATOM 1733 N N . GLY A 1 233 ? 8.902 -11.291 10.783 1.00 79.12 233 GLY A N 1
ATOM 1734 C CA . GLY A 1 233 ? 9.135 -11.441 12.228 1.00 79.12 233 GLY A CA 1
ATOM 1735 C C . GLY A 1 233 ? 10.610 -11.361 12.642 1.00 79.12 233 GLY A C 1
ATOM 1736 O O . GLY A 1 233 ? 10.923 -11.551 13.813 1.00 79.12 233 GLY A O 1
ATOM 1737 N N . LEU A 1 234 ? 11.513 -11.116 11.690 1.00 83.75 234 LEU A N 1
ATOM 1738 C CA . LEU A 1 234 ? 12.960 -11.081 11.897 1.00 83.75 234 LEU A CA 1
ATOM 1739 C C . LEU A 1 234 ? 13.502 -9.640 11.855 1.00 83.75 234 LEU A C 1
ATOM 1741 O O . LEU A 1 234 ? 12.928 -8.787 11.173 1.00 83.75 234 LEU A O 1
ATOM 1745 N N . PRO A 1 235 ? 14.632 -9.351 12.527 1.00 84.81 235 PRO A N 1
ATOM 1746 C CA . PRO A 1 235 ? 15.389 -8.122 12.308 1.00 84.81 235 PRO A CA 1
ATOM 1747 C C . PRO A 1 235 ? 15.690 -7.904 10.820 1.00 84.81 235 PRO A C 1
ATOM 1749 O O . PRO A 1 235 ? 16.009 -8.856 10.111 1.00 84.81 235 PRO A O 1
ATOM 1752 N N . GLY A 1 236 ? 15.637 -6.651 10.355 1.00 79.94 236 GLY A N 1
ATOM 1753 C CA . GLY A 1 236 ? 15.689 -6.318 8.924 1.00 79.94 236 GLY A CA 1
ATOM 1754 C C . GLY A 1 236 ? 16.865 -6.949 8.175 1.00 79.94 236 GLY A C 1
ATOM 1755 O O . GLY A 1 236 ? 16.650 -7.593 7.155 1.00 79.94 236 GLY A O 1
ATOM 1756 N N . LEU A 1 237 ? 18.080 -6.860 8.728 1.00 83.81 237 LEU A N 1
ATOM 1757 C CA . LEU A 1 237 ? 19.257 -7.497 8.131 1.00 83.81 237 LEU A CA 1
ATOM 1758 C C . LEU A 1 237 ? 19.092 -9.019 8.028 1.00 83.81 237 LEU A C 1
ATOM 1760 O O . LEU A 1 237 ? 19.344 -9.587 6.977 1.00 83.81 237 LEU A O 1
ATOM 1764 N N . GLN A 1 238 ? 18.622 -9.682 9.086 1.00 86.75 238 GLN A N 1
ATOM 1765 C CA . GLN A 1 238 ? 18.414 -11.134 9.059 1.00 86.75 238 GLN A CA 1
ATOM 1766 C C . GLN A 1 238 ? 17.357 -11.536 8.031 1.00 86.75 238 GLN A C 1
ATOM 1768 O O . GLN A 1 238 ? 17.506 -12.562 7.375 1.00 86.75 238 GLN A O 1
ATOM 1773 N N . ASN A 1 239 ? 16.306 -10.726 7.873 1.00 86.12 239 ASN A N 1
ATOM 1774 C CA . ASN A 1 239 ? 15.302 -10.955 6.845 1.00 86.12 239 ASN A CA 1
ATOM 1775 C C . ASN A 1 239 ? 15.881 -10.805 5.435 1.00 86.12 239 ASN A C 1
ATOM 1777 O O . ASN A 1 239 ? 15.617 -11.662 4.605 1.00 86.12 239 ASN A O 1
ATOM 1781 N N . MET A 1 240 ? 16.669 -9.756 5.180 1.00 84.31 240 MET A N 1
ATOM 1782 C CA . MET A 1 240 ? 17.313 -9.547 3.877 1.00 84.31 240 MET A CA 1
ATOM 1783 C C . MET A 1 240 ? 18.238 -10.712 3.532 1.00 84.31 240 MET A C 1
ATOM 1785 O O . MET A 1 240 ? 18.052 -11.349 2.507 1.00 84.31 240 MET A O 1
ATOM 1789 N N . LEU A 1 241 ? 19.138 -11.090 4.444 1.00 87.12 241 LEU A N 1
ATOM 1790 C CA . LEU A 1 241 ? 20.049 -12.215 4.215 1.00 87.12 241 LEU A CA 1
ATOM 1791 C C . LEU A 1 241 ? 19.289 -13.535 4.004 1.00 87.12 241 LEU A C 1
ATOM 1793 O O . LEU A 1 241 ? 19.683 -14.366 3.189 1.00 87.12 241 LEU A O 1
ATOM 1797 N N . LEU A 1 242 ? 18.179 -13.745 4.722 1.00 86.31 242 LEU A N 1
ATOM 1798 C CA . LEU A 1 242 ? 17.319 -14.907 4.508 1.00 86.31 242 LEU A CA 1
ATOM 1799 C C . LEU A 1 242 ? 16.671 -14.891 3.116 1.00 86.31 242 LEU A C 1
ATOM 1801 O O . LEU A 1 242 ? 16.636 -15.941 2.477 1.00 86.31 242 LEU A O 1
ATOM 1805 N N . GLN A 1 243 ? 16.159 -13.738 2.677 1.00 86.19 243 GLN A N 1
ATOM 1806 C CA . GLN A 1 243 ? 15.564 -13.554 1.352 1.00 86.19 243 GLN A CA 1
ATOM 1807 C C . GLN A 1 243 ? 16.599 -13.811 0.259 1.00 86.19 243 GLN A C 1
ATOM 1809 O O . GLN A 1 243 ? 16.381 -14.708 -0.549 1.00 86.19 243 GLN A O 1
ATOM 1814 N N . ASP A 1 244 ? 17.759 -13.156 0.326 1.00 85.25 244 ASP A N 1
ATOM 1815 C CA . ASP A 1 244 ? 18.854 -13.313 -0.638 1.00 85.25 244 ASP A CA 1
ATOM 1816 C C . ASP A 1 244 ? 19.272 -14.784 -0.776 1.00 85.25 244 ASP A C 1
ATOM 1818 O O . ASP A 1 244 ? 19.473 -15.293 -1.881 1.00 85.25 244 ASP A O 1
ATOM 1822 N N . ARG A 1 245 ? 19.347 -15.510 0.350 1.00 85.06 245 ARG A N 1
ATOM 1823 C CA . ARG A 1 245 ? 19.664 -16.944 0.358 1.00 85.06 245 ARG A CA 1
ATOM 1824 C C . ARG A 1 245 ? 18.615 -17.779 -0.367 1.00 85.06 245 ARG A C 1
ATOM 1826 O O . ARG A 1 245 ? 18.972 -18.705 -1.090 1.00 85.06 245 ARG A O 1
ATOM 1833 N N . ILE A 1 246 ? 17.335 -17.530 -0.094 1.00 85.75 246 ILE A N 1
ATOM 1834 C CA . ILE A 1 246 ? 16.227 -18.293 -0.682 1.00 85.75 246 ILE A CA 1
ATOM 1835 C C . ILE A 1 246 ? 16.138 -17.987 -2.176 1.00 85.75 246 ILE A C 1
ATOM 1837 O O . ILE A 1 246 ? 16.135 -18.918 -2.972 1.00 85.75 246 ILE A O 1
ATOM 1841 N N . GLU A 1 247 ? 16.175 -16.710 -2.554 1.00 84.88 247 GLU A N 1
ATOM 1842 C CA . GLU A 1 247 ? 16.135 -16.268 -3.950 1.00 84.88 247 GLU A CA 1
ATOM 1843 C C . GLU A 1 247 ? 17.305 -16.840 -4.755 1.00 84.88 247 GLU A C 1
ATOM 1845 O O . GLU A 1 247 ? 17.106 -17.353 -5.854 1.00 84.88 247 GLU A O 1
ATOM 1850 N N . SER A 1 248 ? 18.514 -16.849 -4.183 1.00 83.00 248 SER A N 1
ATOM 1851 C CA . SER A 1 248 ? 19.685 -17.459 -4.826 1.00 83.00 248 SER A CA 1
ATOM 1852 C C . SER A 1 248 ? 19.491 -18.958 -5.061 1.00 83.00 248 SER A C 1
ATOM 1854 O O . SER A 1 248 ? 19.803 -19.462 -6.139 1.00 83.00 248 SER A O 1
ATOM 1856 N N . ARG A 1 249 ? 18.948 -19.689 -4.078 1.00 84.31 249 ARG A N 1
ATOM 1857 C CA . ARG A 1 249 ? 18.666 -21.127 -4.224 1.00 84.31 249 ARG A CA 1
ATOM 1858 C C . ARG A 1 249 ? 17.591 -21.396 -5.270 1.00 84.31 249 ARG A C 1
ATOM 1860 O O . ARG A 1 249 ? 17.754 -22.319 -6.064 1.00 84.31 249 ARG A O 1
ATOM 1867 N N . ASP A 1 250 ? 16.531 -20.597 -5.289 1.00 85.50 250 ASP A N 1
ATOM 1868 C CA . ASP A 1 250 ? 15.446 -20.716 -6.268 1.00 85.50 250 ASP A CA 1
ATOM 1869 C C . ASP A 1 250 ? 15.931 -20.387 -7.690 1.00 85.50 250 ASP A C 1
ATOM 1871 O O . ASP A 1 250 ? 15.454 -20.974 -8.661 1.00 85.50 250 ASP A O 1
ATOM 1875 N N . ALA A 1 251 ? 16.945 -19.525 -7.815 1.00 84.81 251 ALA A N 1
ATOM 1876 C CA . ALA A 1 251 ? 17.662 -19.253 -9.060 1.00 84.81 251 ALA A CA 1
ATOM 1877 C C . ALA A 1 251 ? 18.679 -20.348 -9.456 1.00 84.81 251 ALA A C 1
ATOM 1879 O O . ALA A 1 251 ? 19.339 -20.226 -10.488 1.00 84.81 251 ALA A O 1
ATOM 1880 N N . GLY A 1 252 ? 18.804 -21.425 -8.672 1.00 86.88 252 GLY A N 1
ATOM 1881 C CA . GLY A 1 252 ? 19.659 -22.577 -8.971 1.00 86.88 252 GLY A CA 1
ATOM 1882 C C . GLY A 1 252 ? 21.079 -22.508 -8.403 1.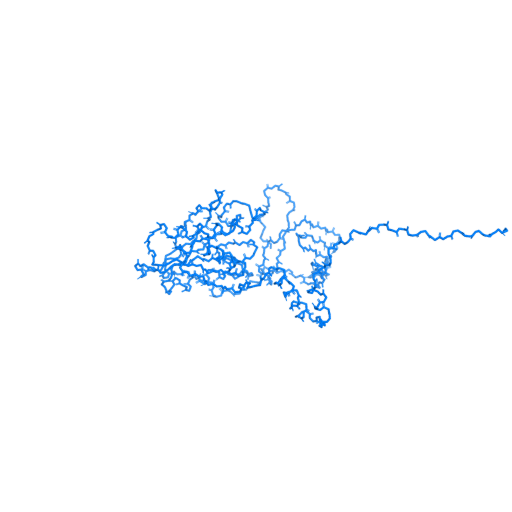00 86.88 252 GLY A C 1
ATOM 1883 O O . GLY A 1 252 ? 21.906 -23.341 -8.772 1.00 86.88 252 GLY A O 1
ATOM 1884 N N . ALA A 1 253 ? 21.375 -21.557 -7.511 1.00 85.94 253 ALA A N 1
ATOM 1885 C CA . ALA A 1 253 ? 22.680 -21.469 -6.860 1.00 85.94 253 ALA A CA 1
ATOM 1886 C C . ALA A 1 253 ? 22.963 -22.694 -5.973 1.00 85.94 253 ALA A C 1
ATOM 1888 O O . ALA A 1 253 ? 22.076 -23.240 -5.303 1.00 85.94 253 ALA A O 1
ATOM 1889 N N . THR A 1 254 ? 24.230 -23.097 -5.917 1.00 89.62 254 THR A N 1
ATOM 1890 C CA . THR A 1 254 ? 24.714 -24.099 -4.961 1.00 89.62 254 THR A CA 1
ATOM 1891 C C . THR A 1 254 ? 24.572 -23.599 -3.515 1.00 89.62 254 THR A C 1
ATOM 1893 O O . THR A 1 254 ? 24.469 -22.392 -3.276 1.00 89.62 254 THR A O 1
ATOM 1896 N N . PRO A 1 255 ? 24.596 -24.496 -2.507 1.00 83.56 255 PRO A N 1
ATOM 1897 C CA . PRO A 1 255 ? 24.565 -24.083 -1.105 1.00 83.56 255 PRO A CA 1
ATOM 1898 C C . PRO A 1 255 ? 25.651 -23.060 -0.736 1.00 83.56 255 PRO A C 1
ATOM 1900 O O . PRO A 1 255 ? 25.346 -22.097 -0.040 1.00 83.56 255 PRO A O 1
ATOM 1903 N N . GLU A 1 256 ? 26.878 -23.220 -1.247 1.00 83.50 256 GLU A N 1
ATOM 1904 C CA . GLU A 1 256 ? 27.993 -22.295 -0.987 1.00 83.50 256 GLU A CA 1
ATOM 1905 C C . GLU A 1 256 ? 27.776 -20.914 -1.627 1.00 83.50 256 GLU A C 1
ATOM 1907 O O . GLU A 1 256 ? 28.063 -19.886 -1.011 1.00 83.50 256 GLU A O 1
ATOM 1912 N N . GLU A 1 257 ? 27.237 -20.864 -2.848 1.00 79.94 257 GLU A N 1
ATOM 1913 C CA . GLU A 1 257 ? 26.903 -19.607 -3.530 1.00 79.94 257 GLU A CA 1
ATOM 1914 C C . GLU A 1 257 ? 25.761 -18.870 -2.827 1.00 79.94 257 GLU A C 1
ATOM 1916 O O . GLU A 1 257 ? 25.852 -17.662 -2.606 1.00 79.94 257 GLU A O 1
ATOM 1921 N N . ALA A 1 258 ? 24.719 -19.594 -2.411 1.00 79.06 258 ALA A N 1
ATOM 1922 C CA . ALA A 1 258 ? 23.610 -19.025 -1.655 1.00 79.06 258 ALA A CA 1
ATOM 1923 C C . ALA A 1 258 ? 24.056 -18.516 -0.275 1.00 79.06 258 ALA A C 1
ATOM 1925 O O . ALA A 1 258 ? 23.596 -17.470 0.183 1.00 79.06 258 ALA A O 1
ATOM 1926 N N . GLU A 1 259 ? 24.975 -19.221 0.388 1.00 79.75 259 GLU A N 1
ATOM 1927 C CA . GLU A 1 259 ? 25.539 -18.795 1.669 1.00 79.75 259 GLU A CA 1
ATOM 1928 C C . GLU A 1 259 ? 26.399 -17.532 1.516 1.00 79.75 259 GLU A C 1
ATOM 1930 O O . GLU A 1 259 ? 26.247 -16.583 2.294 1.00 79.75 259 GLU A O 1
ATOM 1935 N N . ARG A 1 260 ? 27.207 -17.456 0.450 1.00 78.25 260 ARG A N 1
ATOM 1936 C CA . ARG A 1 260 ? 27.968 -16.252 0.087 1.00 78.25 260 ARG A CA 1
ATOM 1937 C C . ARG A 1 260 ? 27.055 -15.064 -0.235 1.00 78.25 260 ARG A C 1
ATOM 1939 O O . ARG A 1 260 ? 27.352 -13.960 0.213 1.00 78.25 260 ARG A O 1
ATOM 1946 N N . ALA A 1 261 ? 25.953 -15.277 -0.954 1.00 68.44 261 ALA A N 1
ATOM 1947 C CA . ALA A 1 261 ? 24.960 -14.236 -1.240 1.00 68.44 261 ALA A CA 1
ATOM 1948 C C . ALA A 1 261 ? 24.262 -13.723 0.034 1.00 68.44 261 ALA A C 1
ATOM 1950 O O . ALA A 1 261 ? 23.923 -12.550 0.128 1.00 68.44 261 ALA A O 1
ATOM 1951 N N . SER A 1 262 ? 24.113 -14.586 1.042 1.00 72.62 262 SER A N 1
ATOM 1952 C CA . SER A 1 262 ? 23.471 -14.280 2.328 1.00 72.62 262 SER A CA 1
ATOM 1953 C C . SER A 1 262 ? 24.426 -13.859 3.449 1.00 72.62 262 SER A C 1
ATOM 1955 O O . SER A 1 262 ? 24.061 -13.880 4.627 1.00 72.62 262 SER A O 1
ATOM 1957 N N . SER A 1 263 ? 25.661 -13.498 3.105 1.00 72.75 263 SER A N 1
ATOM 1958 C CA . SER A 1 263 ? 26.657 -13.030 4.066 1.00 72.75 263 SER A CA 1
ATOM 1959 C C . SER A 1 263 ? 26.709 -11.500 4.064 1.00 72.75 263 SER A C 1
ATOM 1961 O O . SER A 1 263 ? 26.836 -10.904 2.993 1.00 72.75 263 SER A O 1
ATOM 1963 N N . PRO A 1 264 ? 26.644 -10.826 5.229 1.00 66.31 264 PRO A N 1
ATOM 1964 C CA . PRO A 1 264 ? 26.817 -9.382 5.268 1.00 66.31 264 PRO A CA 1
ATOM 1965 C C . PRO A 1 264 ? 28.211 -9.055 4.725 1.00 66.31 264 PRO A C 1
ATOM 1967 O O . PRO A 1 264 ? 29.204 -9.585 5.229 1.00 66.31 264 PRO A O 1
ATOM 1970 N N . MET A 1 265 ? 28.298 -8.206 3.693 1.00 57.19 265 MET A N 1
ATOM 1971 C CA . MET A 1 265 ? 29.603 -7.743 3.226 1.00 57.19 265 MET A CA 1
ATOM 1972 C C . MET A 1 265 ? 30.356 -7.147 4.421 1.00 57.19 265 MET A C 1
ATOM 1974 O O . MET A 1 265 ? 29.761 -6.361 5.171 1.00 57.19 265 MET A O 1
ATOM 1978 N N . PRO A 1 266 ? 31.640 -7.495 4.627 1.00 44.19 266 PRO A N 1
ATOM 1979 C CA . PRO A 1 266 ? 32.433 -6.779 5.607 1.00 44.19 266 PRO A CA 1
ATOM 1980 C C . PRO A 1 266 ? 32.358 -5.286 5.255 1.00 44.19 266 PRO A C 1
ATOM 1982 O O . PRO A 1 266 ? 32.320 -4.950 4.064 1.00 44.19 266 PRO A O 1
ATOM 1985 N N . PRO A 1 267 ? 32.293 -4.382 6.253 1.00 36.91 267 PRO A N 1
ATOM 1986 C CA . PRO A 1 267 ? 32.364 -2.955 5.970 1.00 36.91 267 PRO A CA 1
ATOM 1987 C C . PRO A 1 267 ? 33.564 -2.737 5.057 1.00 36.91 267 PRO A C 1
ATOM 1989 O O . PRO A 1 267 ? 34.600 -3.360 5.293 1.00 36.91 267 PRO A O 1
ATOM 1992 N N . ALA A 1 268 ? 33.405 -1.922 4.009 1.00 38.91 268 ALA A N 1
ATOM 1993 C CA . ALA A 1 268 ? 34.491 -1.598 3.098 1.00 38.91 268 ALA A CA 1
ATOM 1994 C C . ALA A 1 268 ? 35.671 -1.116 3.944 1.00 38.91 268 ALA A C 1
ATOM 1996 O O . ALA A 1 268 ? 35.694 0.023 4.411 1.00 38.91 268 ALA A O 1
ATOM 1997 N N . THR A 1 269 ? 36.616 -2.015 4.218 1.00 35.44 269 THR A N 1
ATOM 1998 C CA . THR A 1 269 ? 37.859 -1.657 4.866 1.00 35.44 269 THR A CA 1
ATOM 1999 C C . THR A 1 269 ? 38.477 -0.684 3.900 1.00 35.44 269 THR A C 1
ATOM 2001 O O . THR A 1 269 ? 38.764 -1.046 2.756 1.00 35.44 269 THR A O 1
ATOM 2004 N N . THR A 1 270 ? 38.608 0.564 4.339 1.00 37.72 270 THR A N 1
ATOM 2005 C CA . THR A 1 270 ? 39.499 1.524 3.716 1.00 37.72 270 THR A CA 1
ATOM 2006 C C . THR A 1 270 ? 40.769 0.759 3.382 1.00 37.72 270 THR A C 1
ATOM 2008 O O . THR A 1 270 ? 41.430 0.217 4.270 1.00 37.72 270 THR A O 1
ATOM 2011 N N . ALA A 1 271 ? 41.048 0.602 2.089 1.00 34.78 271 ALA A N 1
ATOM 2012 C CA . ALA A 1 271 ? 42.316 0.072 1.642 1.00 34.78 271 ALA A CA 1
ATOM 2013 C C . ALA A 1 271 ? 43.368 1.074 2.124 1.00 34.78 271 ALA A C 1
ATOM 2015 O O . ALA A 1 271 ? 43.637 2.085 1.480 1.00 34.78 271 ALA A O 1
ATOM 2016 N N . SER A 1 272 ? 43.875 0.840 3.332 1.00 33.56 272 SER A N 1
ATOM 2017 C CA . SER A 1 272 ? 45.047 1.501 3.863 1.00 33.56 272 SER A CA 1
ATOM 2018 C C . SER A 1 272 ? 46.167 1.183 2.891 1.00 33.56 272 SER A C 1
ATOM 2020 O O . SER A 1 272 ? 46.566 0.028 2.727 1.00 33.56 272 SER A O 1
ATOM 2022 N N . SER A 1 273 ? 46.622 2.212 2.189 1.00 45.56 273 SER A N 1
ATOM 2023 C CA . SER A 1 273 ? 47.838 2.191 1.400 1.00 45.56 273 SER A CA 1
ATOM 2024 C C . SER A 1 273 ? 49.014 1.884 2.328 1.00 45.56 273 SER A C 1
ATOM 2026 O O . SER A 1 273 ? 49.653 2.789 2.860 1.00 45.56 273 SER A O 1
ATOM 2028 N N . SER A 1 274 ? 49.312 0.605 2.540 1.00 31.59 274 SER A N 1
ATOM 2029 C CA . SER A 1 274 ? 50.591 0.179 3.095 1.00 31.59 274 SER A CA 1
ATOM 2030 C C . SER A 1 274 ? 51.447 -0.375 1.965 1.00 31.59 274 SER A C 1
ATOM 2032 O O . SER A 1 274 ? 51.592 -1.586 1.787 1.00 31.59 274 SER A O 1
ATOM 2034 N N . THR A 1 275 ? 52.019 0.529 1.177 1.00 34.38 275 THR A N 1
ATOM 2035 C CA . THR A 1 275 ? 53.191 0.239 0.356 1.00 34.38 275 THR A CA 1
ATOM 2036 C C . THR A 1 275 ? 54.321 -0.154 1.309 1.00 34.38 275 THR A C 1
ATOM 2038 O O . THR A 1 275 ? 54.902 0.694 1.984 1.00 34.38 275 THR A O 1
ATOM 2041 N N . LYS A 1 276 ? 54.630 -1.450 1.408 1.00 28.75 276 LYS A N 1
ATOM 2042 C CA . LYS A 1 276 ? 55.927 -1.893 1.935 1.00 28.75 276 LYS A CA 1
ATOM 2043 C C . LYS A 1 276 ? 56.960 -1.763 0.807 1.00 28.75 276 LYS A C 1
ATOM 2045 O O . LYS A 1 276 ? 56.694 -2.252 -0.290 1.00 28.75 276 LYS A O 1
ATOM 2050 N N . PRO A 1 277 ? 58.116 -1.119 1.037 1.00 27.19 277 PRO A N 1
ATOM 2051 C CA . PRO A 1 277 ? 59.127 -0.946 0.004 1.00 27.19 277 PRO A CA 1
ATOM 2052 C C . PRO A 1 277 ? 59.850 -2.274 -0.259 1.00 27.19 277 PRO A C 1
ATOM 2054 O O . PRO A 1 277 ? 60.248 -2.966 0.680 1.00 27.19 277 PRO A O 1
ATOM 2057 N N . MET A 1 278 ? 60.048 -2.617 -1.534 1.00 25.78 278 MET A N 1
ATOM 2058 C CA . MET A 1 278 ? 61.042 -3.619 -1.930 1.00 25.78 278 MET A CA 1
ATOM 2059 C C . MET A 1 278 ? 62.435 -2.968 -2.013 1.00 25.78 278 MET A C 1
ATOM 2061 O O . MET A 1 278 ? 62.545 -1.812 -2.428 1.00 25.78 278 MET A O 1
ATOM 2065 N N . PRO A 1 279 ? 63.504 -3.678 -1.613 1.00 26.98 279 PRO A N 1
ATOM 2066 C CA . PRO A 1 279 ? 64.840 -3.109 -1.498 1.00 26.98 279 PRO A CA 1
ATOM 2067 C C . PRO A 1 279 ? 65.533 -2.964 -2.861 1.00 26.98 279 PRO A C 1
ATOM 2069 O O . PRO A 1 279 ? 65.518 -3.876 -3.685 1.00 26.98 279 PRO A O 1
ATOM 2072 N N . MET A 1 280 ? 66.218 -1.833 -3.056 1.00 23.58 280 MET A N 1
ATOM 2073 C CA . MET A 1 280 ? 67.195 -1.645 -4.131 1.00 23.58 280 MET A CA 1
ATOM 2074 C C . MET A 1 280 ? 68.394 -2.585 -3.945 1.00 23.58 280 MET A C 1
ATOM 2076 O O . MET A 1 280 ? 69.032 -2.574 -2.892 1.00 23.58 280 MET A O 1
ATOM 2080 N N . ARG A 1 281 ? 68.785 -3.291 -5.011 1.00 23.61 281 ARG A N 1
ATOM 2081 C CA . ARG A 1 281 ? 70.189 -3.634 -5.279 1.00 23.61 281 ARG A CA 1
ATOM 2082 C C . ARG A 1 281 ? 70.480 -3.407 -6.759 1.00 23.61 281 ARG A C 1
ATOM 2084 O O . ARG A 1 281 ? 69.885 -4.037 -7.624 1.00 23.61 281 ARG A O 1
ATOM 2091 N N . ALA A 1 282 ? 71.378 -2.462 -7.011 1.00 24.22 282 ALA A N 1
ATOM 2092 C CA . ALA A 1 282 ? 71.981 -2.204 -8.307 1.00 24.22 282 ALA A CA 1
ATOM 2093 C C . ALA A 1 282 ? 72.974 -3.316 -8.672 1.00 24.22 282 ALA A C 1
ATOM 2095 O O . ALA A 1 282 ? 73.639 -3.845 -7.782 1.00 24.22 282 ALA A O 1
ATOM 2096 N N . TRP A 1 283 ? 73.158 -3.564 -9.968 1.00 19.98 283 TRP A N 1
ATOM 2097 C CA . TRP A 1 283 ? 74.450 -3.970 -10.520 1.00 19.98 283 TRP A CA 1
ATOM 2098 C C . TRP A 1 283 ? 74.633 -3.350 -11.910 1.00 19.98 283 TRP A C 1
ATOM 2100 O O . TRP A 1 283 ? 73.692 -3.285 -12.698 1.00 19.98 283 TRP A O 1
ATOM 2110 N N . ARG A 1 284 ? 75.837 -2.815 -12.140 1.00 19.61 284 ARG A N 1
ATOM 2111 C CA . ARG A 1 284 ? 76.309 -2.174 -13.373 1.00 19.61 284 ARG A CA 1
ATOM 2112 C C . ARG A 1 284 ? 77.015 -3.202 -14.258 1.00 19.61 284 ARG A C 1
ATOM 2114 O O . ARG A 1 284 ? 77.792 -3.994 -13.734 1.00 19.61 284 ARG A O 1
ATOM 2121 N N . SER A 1 285 ? 76.875 -3.037 -15.567 1.00 30.20 285 SER A N 1
ATOM 2122 C CA . SER A 1 285 ? 77.958 -2.621 -16.475 1.00 30.20 285 SER A CA 1
ATOM 2123 C C . SER A 1 285 ? 77.323 -1.919 -17.663 1.00 30.20 285 SER A C 1
ATOM 2125 O O . SER A 1 285 ? 76.400 -2.542 -18.232 1.00 30.20 285 SER A O 1
#